Protein AF-A0AAJ0M964-F1 (afdb_monomer_lite)

InterPro domains:
  IPR017853 Glycoside hydrolase superfamily [SSF51445] (1-177)

Structure (mmCIF, N/CA/C/O backbone):
data_AF-A0AAJ0M964-F1
#
_entry.id   AF-A0AAJ0M964-F1
#
loop_
_atom_site.group_PDB
_atom_site.id
_atom_site.type_symbol
_atom_site.label_atom_id
_atom_site.label_alt_id
_atom_site.label_comp_id
_atom_site.label_asym_id
_atom_site.label_entity_id
_atom_site.label_seq_id
_atom_site.pdbx_PDB_ins_code
_atom_site.Cartn_x
_atom_site.Cartn_y
_atom_site.Cartn_z
_atom_site.occupancy
_atom_site.B_iso_or_equiv
_atom_site.auth_seq_id
_atom_site.auth_comp_id
_atom_site.auth_asym_id
_atom_site.auth_atom_id
_atom_site.pdbx_PDB_model_num
ATOM 1 N N . MET A 1 1 ? -20.344 7.917 1.321 1.00 93.12 1 MET A N 1
ATOM 2 C CA . MET A 1 1 ? -20.017 6.793 0.416 1.00 93.12 1 MET A CA 1
ATOM 3 C C . MET A 1 1 ? -20.276 5.443 1.066 1.00 93.12 1 MET A C 1
ATOM 5 O O . MET A 1 1 ? -21.150 4.751 0.569 1.00 93.12 1 MET A O 1
ATOM 9 N N . ALA A 1 2 ? -19.602 5.090 2.170 1.00 97.00 2 ALA A N 1
ATOM 10 C CA . ALA A 1 2 ? -19.770 3.787 2.838 1.00 97.00 2 ALA A CA 1
ATOM 11 C C . ALA A 1 2 ? -21.233 3.432 3.163 1.00 97.00 2 ALA A C 1
ATOM 13 O O . ALA A 1 2 ? -21.681 2.342 2.821 1.00 97.00 2 ALA A O 1
ATOM 14 N N . GLU A 1 3 ? -21.992 4.380 3.725 1.00 97.56 3 GLU A N 1
ATOM 15 C CA . GLU A 1 3 ? -23.422 4.191 4.015 1.00 97.56 3 GLU A CA 1
ATOM 16 C C . GLU A 1 3 ? -24.253 3.969 2.744 1.00 97.56 3 GLU A C 1
ATOM 18 O O . GLU A 1 3 ? -24.969 2.982 2.615 1.00 97.56 3 GLU A O 1
ATOM 23 N N . HIS A 1 4 ? -24.113 4.871 1.770 1.00 96.69 4 HIS A N 1
ATOM 24 C CA . HIS A 1 4 ? -24.861 4.817 0.512 1.00 96.69 4 HIS A CA 1
ATOM 25 C C . HIS A 1 4 ? -24.605 3.512 -0.265 1.00 96.69 4 HIS A C 1
ATOM 27 O O . HIS A 1 4 ? -25.519 2.927 -0.849 1.00 96.69 4 HIS A O 1
ATOM 33 N N . GLY A 1 5 ? -23.364 3.029 -0.212 1.00 96.81 5 GLY A N 1
ATOM 34 C CA . GLY A 1 5 ? -22.913 1.824 -0.889 1.00 96.81 5 GLY A CA 1
ATOM 35 C C . GLY A 1 5 ? -23.426 0.508 -0.302 1.00 96.81 5 GLY A C 1
ATOM 36 O O . GLY A 1 5 ? -23.250 -0.523 -0.938 1.00 96.81 5 GLY A O 1
ATOM 37 N N . LYS A 1 6 ? -24.099 0.502 0.860 1.00 96.44 6 LYS A N 1
ATOM 38 C CA . LYS A 1 6 ? -24.692 -0.724 1.439 1.00 96.44 6 LYS A CA 1
ATOM 39 C C . LYS A 1 6 ? -25.675 -1.428 0.506 1.00 96.44 6 LYS A C 1
ATOM 41 O O . LYS A 1 6 ? -25.856 -2.635 0.596 1.00 96.44 6 LYS A O 1
ATOM 46 N N . SER A 1 7 ? -26.321 -0.664 -0.371 1.00 96.38 7 SER A N 1
ATOM 47 C CA . SER A 1 7 ? -27.265 -1.189 -1.360 1.00 96.38 7 SER A CA 1
ATOM 48 C C . SER A 1 7 ? -26.586 -1.838 -2.573 1.00 96.38 7 SER A C 1
ATOM 50 O O . SER A 1 7 ? -27.268 -2.433 -3.404 1.00 96.38 7 SER A O 1
ATOM 52 N N . TRP A 1 8 ? -25.261 -1.722 -2.707 1.00 97.38 8 TRP A N 1
ATOM 53 C CA . TRP A 1 8 ? -24.517 -2.220 -3.859 1.00 97.38 8 TRP A CA 1
ATOM 54 C C . TRP A 1 8 ? -23.982 -3.625 -3.564 1.00 97.38 8 TRP A C 1
ATOM 56 O O . TRP A 1 8 ? -23.032 -3.760 -2.793 1.00 97.38 8 TRP A O 1
ATOM 66 N N . PRO A 1 9 ? -24.523 -4.680 -4.199 1.00 95.12 9 PRO A N 1
ATOM 67 C CA . PRO A 1 9 ? -24.166 -6.060 -3.860 1.00 95.12 9 PRO A CA 1
ATOM 68 C C . PRO A 1 9 ? -22.700 -6.410 -4.153 1.00 95.12 9 PRO A C 1
ATOM 70 O O . PRO A 1 9 ? -22.189 -7.379 -3.608 1.00 95.12 9 PRO A O 1
ATOM 73 N N . ASN A 1 10 ? -22.025 -5.617 -4.992 1.00 96.06 10 ASN A N 1
ATOM 74 C CA . ASN A 1 10 ? -20.641 -5.841 -5.414 1.00 96.06 10 ASN A CA 1
ATOM 75 C C . ASN A 1 10 ? -19.658 -4.808 -4.835 1.00 96.06 10 ASN A C 1
ATOM 77 O O . ASN A 1 10 ? -18.533 -4.692 -5.320 1.00 96.06 10 ASN A O 1
ATOM 81 N N . LEU A 1 11 ? -20.069 -4.015 -3.839 1.00 97.25 11 LEU A N 1
ATOM 82 C CA . LEU A 1 11 ? -19.147 -3.120 -3.148 1.00 97.25 11 LEU A CA 1
ATOM 83 C C . LEU A 1 11 ? -18.362 -3.909 -2.097 1.00 97.25 11 LEU A C 1
ATOM 85 O O . LEU A 1 11 ? -18.885 -4.233 -1.035 1.00 97.25 11 LEU A O 1
ATOM 89 N N . MET A 1 12 ? -17.099 -4.191 -2.407 1.00 96.00 12 MET A N 1
ATOM 90 C CA . MET A 1 12 ? -16.246 -5.046 -1.575 1.00 96.00 12 MET A CA 1
ATOM 91 C C . MET A 1 12 ? -15.290 -4.258 -0.681 1.00 96.00 12 MET A C 1
ATOM 93 O O . MET A 1 12 ? -14.903 -4.735 0.385 1.00 96.00 12 MET A O 1
ATOM 97 N N . SER A 1 13 ? -14.871 -3.070 -1.117 1.00 97.06 13 SER A N 1
ATOM 98 C CA . SER A 1 13 ? -13.803 -2.328 -0.458 1.00 97.06 13 SER A CA 1
ATOM 99 C C . SER A 1 13 ? -13.898 -0.819 -0.658 1.00 97.06 13 SER A C 1
ATOM 101 O O . SER A 1 13 ? -14.626 -0.327 -1.524 1.00 97.06 13 SER A O 1
ATOM 103 N N . MET A 1 14 ? -13.141 -0.079 0.152 1.00 97.38 14 MET A N 1
ATOM 104 C CA . MET A 1 14 ? -12.844 1.338 -0.054 1.00 97.38 14 MET A CA 1
ATOM 105 C C . MET A 1 14 ? -11.360 1.610 0.184 1.00 97.38 14 MET A C 1
ATOM 107 O O . MET A 1 14 ? -10.822 1.212 1.216 1.00 97.38 14 MET A O 1
ATOM 111 N N . SER A 1 15 ? -10.729 2.333 -0.743 1.00 96.44 15 SER A N 1
ATOM 112 C CA . SER A 1 15 ? -9.451 3.012 -0.498 1.00 96.44 15 SER A CA 1
ATOM 113 C C . SER A 1 15 ? -9.717 4.409 0.053 1.00 96.44 15 SER A C 1
ATOM 115 O O . SER A 1 15 ? -10.658 5.092 -0.362 1.00 96.44 15 SER A O 1
ATOM 117 N N . LEU A 1 16 ? -8.917 4.809 1.041 1.00 93.81 16 LEU A N 1
ATOM 118 C CA . LEU A 1 16 ? -9.102 6.067 1.763 1.00 93.81 16 LEU A CA 1
ATOM 119 C C . LEU A 1 16 ? -8.480 7.261 1.034 1.00 93.81 16 LEU A C 1
ATOM 121 O O . LEU A 1 16 ? -9.002 8.370 1.125 1.00 93.81 16 LEU A O 1
ATOM 125 N N . GLN A 1 17 ? -7.352 7.054 0.356 1.00 94.19 17 GLN A N 1
ATOM 126 C CA . GLN A 1 17 ? -6.592 8.115 -0.294 1.00 94.19 17 GLN A CA 1
ATOM 127 C C . GLN A 1 17 ? -5.711 7.513 -1.383 1.00 94.19 17 GLN A C 1
ATOM 129 O O . GLN A 1 17 ? -4.783 6.774 -1.073 1.00 94.19 17 GLN A O 1
ATOM 134 N N . ASN A 1 18 ? -5.945 7.920 -2.630 1.00 95.81 18 ASN A N 1
ATOM 135 C CA . ASN A 1 18 ? -5.025 7.619 -3.718 1.00 95.81 18 ASN A CA 1
ATOM 136 C C . ASN A 1 18 ? -3.710 8.385 -3.525 1.00 95.81 18 ASN A C 1
ATOM 138 O O . ASN A 1 18 ? -3.750 9.604 -3.323 1.00 95.81 18 ASN A O 1
ATOM 142 N N . GLU A 1 19 ? -2.585 7.676 -3.627 1.00 95.25 19 GLU A N 1
ATOM 143 C CA . GLU A 1 19 ? -1.224 8.209 -3.741 1.00 95.25 19 GLU A CA 1
ATOM 144 C C . GLU A 1 19 ? -0.952 9.449 -2.883 1.00 95.25 19 GLU A C 1
ATOM 146 O O . GLU A 1 19 ? -0.933 10.576 -3.385 1.00 95.25 19 GLU A O 1
ATOM 151 N N . LEU A 1 20 ? -0.699 9.283 -1.582 1.00 95.00 20 LEU A N 1
ATOM 152 C CA . LEU A 1 20 ? -0.224 10.421 -0.796 1.00 95.00 20 LEU A CA 1
ATOM 153 C C . LEU A 1 20 ? 1.128 10.895 -1.363 1.00 95.00 20 LEU A C 1
ATOM 155 O O . LEU A 1 20 ? 2.151 10.216 -1.227 1.00 95.00 20 LEU A O 1
ATOM 159 N N . ARG A 1 21 ? 1.118 12.059 -2.024 1.00 93.56 21 ARG A N 1
ATOM 160 C CA . ARG A 1 21 ? 2.285 12.626 -2.710 1.00 93.56 21 ARG A CA 1
ATOM 161 C C . ARG A 1 21 ? 2.983 13.672 -1.859 1.00 93.56 21 ARG A C 1
ATOM 163 O O . ARG A 1 21 ? 2.364 14.380 -1.063 1.00 93.56 21 ARG A O 1
ATOM 170 N N . GLN A 1 22 ? 4.284 13.789 -2.086 1.00 94.19 22 GLN A N 1
ATOM 171 C CA . GLN A 1 22 ? 5.102 14.815 -1.464 1.00 94.19 22 GLN A CA 1
ATOM 172 C C . GLN A 1 22 ? 4.608 16.212 -1.884 1.00 94.19 22 GLN A C 1
ATOM 174 O O . GLN A 1 22 ? 4.417 16.463 -3.077 1.00 94.19 22 GLN A O 1
ATOM 179 N N . PRO A 1 23 ? 4.425 17.152 -0.945 1.00 93.50 23 PRO A N 1
ATOM 180 C CA . PRO A 1 23 ? 4.092 18.541 -1.255 1.00 93.50 23 PRO A CA 1
ATOM 181 C C . PRO A 1 23 ? 5.322 19.304 -1.783 1.00 93.50 23 PRO A C 1
ATOM 183 O O . PRO A 1 23 ? 5.887 20.150 -1.095 1.00 93.50 23 PRO A O 1
ATOM 186 N N . LEU A 1 24 ? 5.728 19.026 -3.027 1.00 91.50 24 LEU A N 1
ATOM 187 C CA . LEU A 1 24 ? 6.986 19.503 -3.633 1.00 91.50 24 LEU A CA 1
ATOM 188 C C . LEU A 1 24 ? 7.168 21.033 -3.653 1.00 91.50 24 LEU A C 1
ATOM 190 O O . LEU A 1 24 ? 8.286 21.516 -3.794 1.00 91.50 24 LEU A O 1
ATOM 194 N N . LEU A 1 25 ? 6.081 21.799 -3.523 1.00 95.00 25 LEU A N 1
ATOM 195 C CA . LEU A 1 25 ? 6.096 23.268 -3.539 1.00 95.00 25 LEU A CA 1
ATOM 196 C C . LEU A 1 25 ? 5.956 23.902 -2.145 1.00 95.00 25 LEU A C 1
ATOM 198 O O . LEU A 1 25 ? 5.953 25.124 -2.027 1.00 95.00 25 LEU A O 1
ATOM 202 N N . ASN A 1 26 ? 5.818 23.099 -1.087 1.00 95.38 26 ASN A N 1
ATOM 203 C CA . ASN A 1 26 ? 5.677 23.580 0.284 1.00 95.38 26 ASN A CA 1
ATOM 204 C C . ASN A 1 26 ? 6.562 22.753 1.221 1.00 95.38 26 ASN A C 1
ATOM 206 O O . ASN A 1 26 ? 6.108 21.795 1.847 1.00 95.38 26 ASN A O 1
ATOM 210 N N . LEU A 1 27 ? 7.833 23.152 1.314 1.00 93.50 27 LEU A N 1
ATOM 211 C CA . LEU A 1 27 ? 8.848 22.455 2.108 1.00 93.50 27 LEU A CA 1
ATOM 212 C C . LEU A 1 27 ? 8.509 22.436 3.603 1.00 93.50 27 LEU A C 1
ATOM 214 O O . LEU A 1 27 ? 8.665 21.413 4.254 1.00 93.50 27 LEU A O 1
ATOM 218 N N . THR A 1 28 ? 7.938 23.517 4.141 1.00 94.56 28 THR A N 1
ATOM 219 C CA . THR A 1 28 ? 7.484 23.532 5.538 1.00 94.56 28 THR A CA 1
ATOM 220 C C . THR A 1 28 ? 6.413 22.471 5.788 1.00 94.56 28 THR A C 1
ATOM 222 O O . THR A 1 28 ? 6.446 21.778 6.804 1.00 94.56 28 THR A O 1
ATOM 225 N N . PHE A 1 29 ? 5.459 22.311 4.869 1.00 92.50 29 PHE A N 1
ATOM 226 C CA . PHE A 1 29 ? 4.446 21.264 4.976 1.00 92.50 29 PHE A CA 1
ATOM 227 C C . PHE A 1 29 ? 5.042 19.867 4.751 1.00 92.50 29 PHE A C 1
ATOM 229 O O . PHE A 1 29 ? 4.662 18.940 5.465 1.00 92.50 29 PHE A O 1
ATOM 236 N N . PHE A 1 30 ? 6.003 19.718 3.833 1.00 93.75 30 PHE A N 1
ATOM 237 C CA . PHE A 1 30 ? 6.769 18.480 3.661 1.00 93.75 30 PHE A CA 1
ATOM 238 C C . PHE A 1 30 ? 7.394 18.040 4.994 1.00 93.75 30 PHE A C 1
ATOM 240 O O . PHE A 1 30 ? 7.053 16.975 5.503 1.00 93.75 30 PHE A O 1
ATOM 247 N N . ASP A 1 31 ? 8.194 18.905 5.617 1.00 90.56 31 ASP A N 1
ATOM 248 C CA . ASP A 1 31 ? 8.955 18.582 6.829 1.00 90.56 31 ASP A CA 1
ATOM 249 C C . ASP A 1 31 ? 8.061 18.316 8.050 1.00 90.56 31 ASP A C 1
ATOM 251 O O . ASP A 1 31 ? 8.365 17.474 8.893 1.00 90.56 31 ASP A O 1
ATOM 255 N N . THR A 1 32 ? 6.943 19.036 8.169 1.00 91.88 32 THR A N 1
ATOM 256 C CA . THR A 1 32 ? 6.108 18.997 9.385 1.00 91.88 32 THR A CA 1
ATOM 257 C C . THR A 1 32 ? 4.923 18.045 9.299 1.00 91.88 32 THR A C 1
ATOM 259 O O . THR A 1 32 ? 4.365 17.667 10.333 1.00 91.88 32 THR A O 1
ATOM 262 N N . SER A 1 33 ? 4.480 17.704 8.086 1.00 93.12 33 SER A N 1
ATOM 263 C CA . SER A 1 33 ? 3.160 17.103 7.873 1.00 93.12 33 SER A CA 1
ATOM 264 C C . SER A 1 33 ? 3.153 15.879 6.961 1.00 93.12 33 SER A C 1
ATOM 266 O O . SER A 1 33 ? 2.264 15.040 7.101 1.00 93.12 33 SER A O 1
ATOM 268 N N . TYR A 1 34 ? 4.118 15.752 6.050 1.00 96.44 34 TYR A N 1
ATOM 269 C CA . TYR A 1 34 ? 4.236 14.593 5.172 1.00 96.44 34 TYR A CA 1
ATOM 270 C C . TYR A 1 34 ? 5.110 13.525 5.839 1.00 96.44 34 TYR A C 1
ATOM 272 O O . TYR A 1 34 ? 6.322 13.468 5.653 1.00 96.44 34 TYR A O 1
ATOM 280 N N . ASN A 1 35 ? 4.500 12.699 6.685 1.00 96.00 35 ASN A N 1
ATOM 281 C CA . ASN A 1 35 ? 5.222 11.683 7.443 1.00 96.00 35 ASN A CA 1
ATOM 282 C C . ASN A 1 35 ? 4.332 10.483 7.796 1.00 96.00 35 ASN A C 1
ATOM 284 O O . ASN A 1 35 ? 3.107 10.526 7.642 1.00 96.00 35 ASN A O 1
ATOM 288 N N . TRP A 1 36 ? 4.964 9.397 8.243 1.00 97.31 36 TRP A N 1
ATOM 289 C CA . TRP A 1 36 ? 4.284 8.142 8.554 1.00 97.31 36 TRP A CA 1
ATOM 290 C C . TRP A 1 36 ? 3.351 8.259 9.756 1.00 97.31 36 TRP A C 1
ATOM 292 O O . TRP A 1 36 ? 2.257 7.700 9.711 1.00 97.31 36 TRP A O 1
ATOM 302 N N . GLU A 1 37 ? 3.744 9.005 10.792 1.00 96.69 37 GLU A N 1
ATOM 303 C CA . GLU A 1 37 ? 2.917 9.236 11.983 1.00 96.69 37 GLU A CA 1
ATOM 304 C C . GLU A 1 37 ? 1.545 9.803 11.602 1.00 96.69 37 GLU A C 1
ATOM 306 O O . GLU A 1 37 ? 0.505 9.216 11.909 1.00 96.69 37 GLU A O 1
ATOM 311 N N . ARG A 1 38 ? 1.532 10.906 10.846 1.00 96.31 38 ARG A N 1
ATOM 312 C CA . ARG A 1 38 ? 0.291 11.538 10.393 1.00 96.31 38 ARG A CA 1
ATOM 313 C C . ARG A 1 38 ? -0.444 10.695 9.369 1.00 96.31 38 ARG A C 1
ATOM 315 O O . ARG A 1 38 ? -1.668 10.594 9.457 1.00 96.31 38 ARG A O 1
ATOM 322 N N . ARG A 1 39 ? 0.266 10.077 8.413 1.00 95.94 39 ARG A N 1
ATOM 323 C CA . ARG A 1 39 ? -0.361 9.162 7.444 1.00 95.94 39 ARG A CA 1
ATOM 324 C C . ARG A 1 39 ? -1.161 8.106 8.191 1.00 95.94 39 ARG A C 1
ATOM 326 O O . ARG A 1 39 ? -2.330 7.907 7.873 1.00 95.94 39 ARG A O 1
ATOM 333 N N . TYR A 1 40 ? -0.562 7.481 9.196 1.00 95.75 40 TYR A N 1
ATOM 334 C CA . TYR A 1 40 ? -1.200 6.424 9.956 1.00 95.75 40 TYR A CA 1
ATOM 335 C C . TYR A 1 40 ? -2.369 6.926 10.803 1.00 95.75 40 TYR A C 1
ATOM 337 O O . TYR A 1 40 ? -3.465 6.379 10.701 1.00 95.75 40 TYR A O 1
ATOM 345 N N . GLN A 1 41 ? -2.182 8.032 11.528 1.00 95.62 41 GLN A N 1
ATOM 346 C CA . GLN A 1 41 ? -3.235 8.660 12.326 1.00 95.62 41 GLN A CA 1
ATOM 347 C C . GLN A 1 41 ? -4.501 8.936 11.498 1.00 95.62 41 GLN A C 1
ATOM 349 O O . GLN A 1 41 ? -5.602 8.542 11.882 1.00 95.62 41 GLN A O 1
ATOM 354 N N . PHE A 1 42 ? -4.370 9.589 10.339 1.00 96.06 42 PHE A N 1
ATOM 355 C CA . PHE A 1 42 ? -5.529 9.908 9.497 1.00 96.06 42 PHE A CA 1
ATOM 356 C C . PHE A 1 42 ? -6.118 8.676 8.806 1.00 96.06 42 PHE A C 1
ATOM 358 O O . PHE A 1 42 ? -7.330 8.610 8.597 1.00 96.06 42 PHE A O 1
ATOM 365 N N . THR A 1 43 ? -5.290 7.678 8.502 1.00 96.06 43 THR A N 1
ATOM 366 C CA . THR A 1 43 ? -5.748 6.396 7.955 1.00 96.06 43 THR A CA 1
ATOM 367 C C . THR A 1 43 ? -6.612 5.645 8.973 1.00 96.06 43 THR A C 1
ATOM 369 O O . THR A 1 43 ? -7.678 5.149 8.613 1.00 96.06 43 THR A O 1
ATOM 372 N N . GLN A 1 44 ? -6.231 5.632 10.255 1.00 96.38 44 GLN A N 1
ATOM 373 C CA . GLN A 1 44 ? -7.041 5.046 11.331 1.00 96.38 44 GLN A CA 1
ATOM 374 C C . GLN A 1 44 ? -8.400 5.742 11.470 1.00 96.38 44 GLN A C 1
ATOM 376 O O . GLN A 1 44 ? -9.426 5.070 11.571 1.00 96.38 44 GLN A O 1
ATOM 381 N N . LEU A 1 45 ? -8.432 7.078 11.406 1.00 96.31 45 LEU A N 1
ATOM 382 C CA . LEU A 1 45 ? -9.686 7.841 11.451 1.00 96.31 45 LEU A CA 1
ATOM 383 C C . LEU A 1 45 ? -10.604 7.519 10.261 1.00 96.31 45 LEU A C 1
ATOM 385 O O . LEU A 1 45 ? -11.803 7.307 10.445 1.00 96.31 45 LEU A O 1
ATOM 389 N N . GLY A 1 46 ? -10.048 7.446 9.047 1.00 96.50 46 GLY A N 1
ATOM 390 C CA . GLY A 1 46 ? -10.805 7.088 7.846 1.00 96.50 46 GLY A CA 1
ATOM 391 C C . GLY A 1 46 ? -11.361 5.665 7.909 1.00 96.50 46 GLY A C 1
ATOM 392 O O . GLY A 1 46 ? -12.542 5.449 7.640 1.00 96.50 46 GLY A O 1
ATOM 393 N N . ALA A 1 47 ? -10.541 4.706 8.337 1.00 97.25 47 ALA A N 1
ATOM 394 C CA . ALA A 1 47 ? -10.950 3.318 8.511 1.00 97.25 47 ALA A CA 1
ATOM 395 C C . ALA A 1 47 ? -12.077 3.174 9.546 1.00 97.25 47 ALA A C 1
ATOM 397 O O . ALA A 1 47 ? -13.084 2.520 9.271 1.00 97.25 47 ALA A O 1
ATOM 398 N N . ALA A 1 48 ? -11.959 3.842 10.698 1.00 96.25 48 ALA A N 1
ATOM 399 C CA . ALA A 1 48 ? -12.998 3.844 11.725 1.00 96.25 48 ALA A CA 1
ATOM 400 C C . ALA A 1 48 ? -14.330 4.396 11.189 1.00 96.25 48 ALA A C 1
ATOM 402 O O . ALA A 1 48 ? -15.384 3.806 11.433 1.00 96.25 48 ALA A O 1
ATOM 403 N N . ALA A 1 49 ? -14.291 5.478 10.404 1.00 96.69 49 ALA A N 1
ATOM 404 C CA . ALA A 1 49 ? -15.484 6.045 9.779 1.00 96.69 49 ALA A CA 1
ATOM 405 C C . ALA A 1 49 ? -16.127 5.090 8.755 1.00 96.69 49 ALA A C 1
ATOM 407 O O . ALA A 1 49 ? -17.355 4.974 8.712 1.00 96.69 49 ALA A O 1
ATOM 408 N N . VAL A 1 50 ? -15.320 4.383 7.953 1.00 97.44 50 VAL A N 1
ATOM 409 C CA . VAL A 1 50 ? -15.817 3.382 6.994 1.00 97.44 50 VAL A CA 1
ATOM 410 C C . VAL A 1 50 ? -16.488 2.224 7.722 1.00 97.44 50 VAL A C 1
ATOM 412 O O . VAL A 1 50 ? -17.630 1.915 7.396 1.00 97.44 50 VAL A O 1
ATOM 415 N N . VAL A 1 51 ? -15.839 1.625 8.726 1.00 96.00 51 VAL A N 1
ATOM 416 C CA . VAL A 1 51 ? -16.405 0.486 9.470 1.00 96.00 51 VAL A CA 1
ATOM 417 C C . VAL A 1 51 ? -17.662 0.871 10.240 1.00 96.00 51 VAL A C 1
ATOM 419 O O . VAL A 1 51 ? -18.620 0.101 10.250 1.00 96.00 51 VAL A O 1
ATOM 422 N N . ALA A 1 52 ? -17.684 2.054 10.862 1.00 96.25 52 ALA A N 1
ATOM 423 C CA . ALA A 1 52 ? -18.857 2.539 11.586 1.00 96.25 52 ALA A CA 1
ATOM 424 C C . ALA A 1 52 ? -20.079 2.679 10.668 1.00 96.25 52 ALA A C 1
ATOM 426 O O . ALA A 1 52 ? -21.198 2.375 11.078 1.00 96.25 52 ALA A O 1
ATOM 427 N N . ALA A 1 53 ? -19.867 3.110 9.422 1.00 97.31 53 ALA A N 1
ATOM 428 C CA . ALA A 1 53 ? -20.928 3.196 8.430 1.00 97.31 53 ALA A CA 1
ATOM 429 C C . ALA A 1 53 ? -21.260 1.820 7.839 1.00 97.31 53 ALA A C 1
ATOM 431 O O . ALA A 1 53 ? -22.411 1.404 7.874 1.00 97.31 53 ALA A O 1
ATOM 432 N N . ASN A 1 54 ? -20.279 1.092 7.306 1.00 97.31 54 ASN A N 1
ATOM 433 C CA . ASN A 1 54 ? -20.465 -0.200 6.653 1.00 97.31 54 ASN A CA 1
ATOM 434 C C . ASN A 1 54 ? -19.367 -1.194 7.080 1.00 97.31 54 ASN A C 1
ATOM 436 O O . ASN A 1 54 ? -18.285 -1.216 6.486 1.00 97.31 54 ASN A O 1
ATOM 440 N N . PRO A 1 55 ? -19.647 -2.058 8.071 1.00 94.88 55 PRO A N 1
ATOM 441 C CA . PRO A 1 55 ? -18.653 -2.983 8.592 1.00 94.88 55 PRO A CA 1
ATOM 442 C C . PRO A 1 55 ? -18.341 -4.135 7.632 1.00 94.88 55 PRO A C 1
ATOM 444 O O . PRO A 1 55 ? -17.420 -4.880 7.914 1.00 94.88 55 PRO A O 1
ATOM 447 N N . ALA A 1 56 ? -19.055 -4.319 6.518 1.00 94.69 56 ALA A N 1
ATOM 448 C CA . ALA A 1 56 ? -18.781 -5.420 5.590 1.00 94.69 56 ALA A CA 1
ATOM 449 C C . ALA A 1 56 ? -17.587 -5.158 4.648 1.00 94.69 56 ALA A C 1
ATOM 451 O O . ALA A 1 56 ? -17.141 -6.076 3.967 1.00 94.69 56 ALA A O 1
ATOM 452 N N . LEU A 1 57 ? -17.085 -3.920 4.587 1.00 97.56 57 LEU A N 1
ATOM 453 C CA . LEU A 1 57 ? -16.090 -3.503 3.599 1.00 97.56 57 LEU A CA 1
ATOM 454 C C . LEU A 1 57 ? -14.658 -3.823 4.028 1.00 97.56 57 LEU A C 1
ATOM 456 O O . LEU A 1 57 ? -14.277 -3.591 5.176 1.00 97.56 57 LEU A O 1
ATOM 460 N N . LEU A 1 58 ? -13.849 -4.261 3.063 1.00 97.88 58 LEU A N 1
ATOM 461 C CA . LEU A 1 58 ? -12.392 -4.226 3.159 1.00 97.88 58 LEU A CA 1
ATOM 462 C C . LEU A 1 58 ? -11.892 -2.778 3.063 1.00 97.88 58 LEU A C 1
ATOM 464 O O . LEU A 1 58 ? -12.479 -1.945 2.365 1.00 97.88 58 LEU A O 1
ATOM 468 N N . ILE A 1 59 ? -10.787 -2.477 3.735 1.00 98.06 59 ILE A N 1
ATOM 469 C CA . ILE A 1 59 ? -10.229 -1.127 3.822 1.00 98.06 59 ILE A CA 1
ATOM 470 C C . ILE A 1 59 ? -8.814 -1.153 3.285 1.00 98.06 59 ILE A C 1
ATOM 472 O O . ILE A 1 59 ? -7.939 -1.813 3.843 1.00 98.06 59 ILE A O 1
ATOM 476 N N . PHE A 1 60 ? -8.613 -0.422 2.198 1.00 97.94 60 PHE A N 1
ATOM 477 C CA . PHE A 1 60 ? -7.335 -0.344 1.516 1.00 97.94 60 PHE A CA 1
ATOM 478 C C . PHE A 1 60 ? -6.477 0.751 2.156 1.00 97.94 60 PHE A C 1
ATOM 480 O O . PHE A 1 60 ? -6.930 1.884 2.367 1.00 97.94 60 PHE A O 1
ATOM 487 N N . LEU A 1 61 ? -5.257 0.368 2.532 1.00 97.00 61 LEU A N 1
ATOM 488 C CA . LEU A 1 61 ? -4.288 1.188 3.241 1.00 97.00 61 LEU A CA 1
ATOM 489 C C . LEU A 1 61 ? -3.110 1.510 2.325 1.00 97.00 61 LEU A C 1
ATOM 491 O O . LEU A 1 61 ? -2.172 0.719 2.219 1.00 97.00 61 LEU A O 1
ATOM 495 N N . SER A 1 62 ? -3.144 2.688 1.705 1.00 96.50 62 SER A N 1
ATOM 496 C CA . SER A 1 62 ? -1.991 3.181 0.953 1.00 96.50 62 SER A CA 1
ATOM 497 C C . SER A 1 62 ? -0.846 3.578 1.888 1.00 96.50 62 SER A C 1
ATOM 499 O O . SE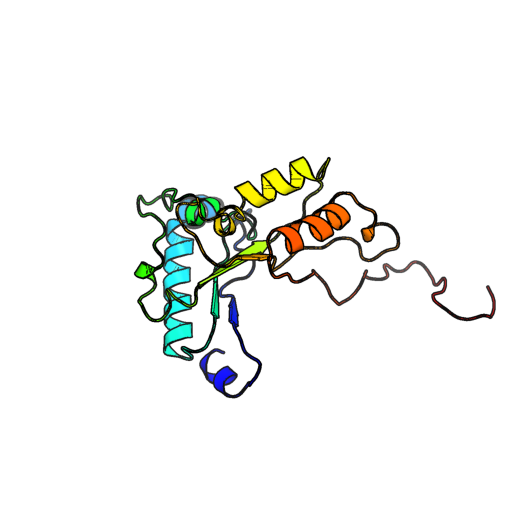R A 1 62 ? -1.057 4.110 2.990 1.00 96.50 62 SER A O 1
ATOM 501 N N . GLY A 1 63 ? 0.372 3.403 1.409 1.00 96.62 63 GLY A N 1
ATOM 502 C CA . GLY A 1 63 ? 1.589 3.955 1.964 1.00 96.62 63 GLY A CA 1
ATOM 503 C C . GLY A 1 63 ? 1.811 5.419 1.591 1.00 96.62 63 GLY A C 1
ATOM 504 O O . GLY A 1 63 ? 0.875 6.204 1.397 1.00 96.62 63 GLY A O 1
ATOM 505 N N . ILE A 1 64 ? 3.088 5.786 1.521 1.00 96.12 64 ILE A N 1
ATOM 506 C CA . ILE A 1 64 ? 3.551 7.121 1.132 1.00 96.12 64 ILE A CA 1
ATOM 507 C C . ILE A 1 64 ? 4.318 7.063 -0.193 1.00 96.12 64 ILE A C 1
ATOM 509 O O . ILE A 1 64 ? 4.569 5.997 -0.751 1.00 96.12 64 ILE A O 1
ATOM 513 N N . ASP A 1 65 ? 4.732 8.232 -0.667 1.00 95.50 65 ASP A N 1
ATOM 514 C CA . ASP A 1 65 ? 5.578 8.419 -1.846 1.00 95.50 65 ASP A CA 1
ATOM 515 C C . ASP A 1 65 ? 4.890 7.937 -3.117 1.00 95.50 65 ASP A C 1
ATOM 517 O O . ASP A 1 65 ? 5.431 7.151 -3.889 1.00 95.50 65 ASP A O 1
ATOM 521 N N . SER A 1 66 ? 3.655 8.412 -3.295 1.00 96.38 66 SER A N 1
ATOM 522 C CA . SER A 1 66 ? 2.746 7.946 -4.347 1.00 96.38 66 SER A CA 1
ATOM 523 C C . SER A 1 66 ? 2.477 6.442 -4.244 1.00 96.38 66 SER A C 1
ATOM 525 O O . SER A 1 66 ? 2.500 5.730 -5.236 1.00 96.38 66 SER A O 1
ATOM 527 N N . ASP A 1 67 ? 2.271 5.976 -3.010 1.00 97.31 67 ASP A N 1
ATOM 528 C CA . ASP A 1 67 ? 1.968 4.581 -2.682 1.00 97.31 67 ASP A CA 1
ATOM 529 C C . ASP A 1 67 ? 3.023 3.560 -3.150 1.00 97.31 67 ASP A C 1
ATOM 531 O O . ASP A 1 67 ? 2.732 2.415 -3.478 1.00 97.31 67 ASP A O 1
ATOM 535 N N . THR A 1 68 ? 4.292 3.971 -3.174 1.00 97.25 68 THR A N 1
ATOM 536 C CA . THR A 1 68 ? 5.416 3.097 -3.558 1.00 97.25 68 THR A CA 1
ATOM 537 C C . THR A 1 68 ? 6.179 2.539 -2.355 1.00 97.25 68 THR A C 1
ATOM 539 O O . THR A 1 68 ? 7.130 1.763 -2.517 1.00 97.25 68 THR A O 1
ATOM 542 N N . LYS A 1 69 ? 5.790 2.940 -1.136 1.00 96.75 69 LYS A N 1
ATOM 543 C CA . LYS A 1 69 ? 6.468 2.596 0.119 1.00 96.75 69 LYS A CA 1
ATOM 544 C C . LYS A 1 69 ? 5.473 2.234 1.215 1.00 96.75 69 LYS A C 1
ATOM 546 O O . LYS A 1 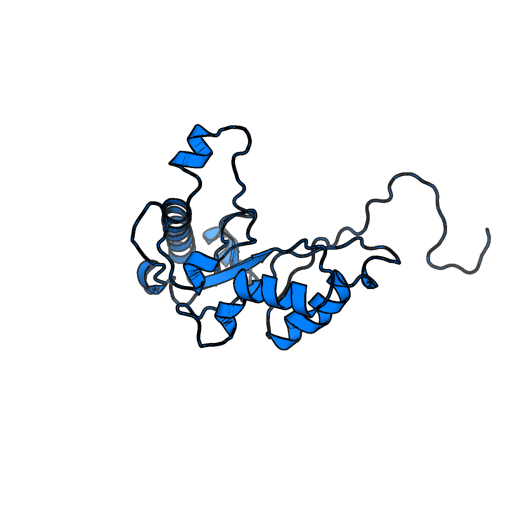69 ? 4.764 3.104 1.713 1.00 96.75 69 LYS A O 1
ATOM 551 N N . LEU A 1 70 ? 5.513 0.972 1.641 1.00 97.38 70 LEU A N 1
ATOM 552 C CA . LEU A 1 70 ? 4.836 0.405 2.815 1.00 97.38 70 LEU A CA 1
ATOM 553 C C . LEU A 1 70 ? 5.833 -0.090 3.878 1.00 97.38 70 LEU A C 1
ATOM 555 O O . LEU A 1 70 ? 5.462 -0.792 4.816 1.00 97.38 70 LEU A O 1
ATOM 559 N N . ASP A 1 71 ? 7.112 0.248 3.745 1.00 93.44 71 ASP A N 1
ATOM 560 C CA . ASP A 1 71 ? 8.204 -0.296 4.551 1.00 93.44 71 ASP A CA 1
ATOM 561 C C . ASP A 1 71 ? 8.008 -0.093 6.060 1.00 93.44 71 ASP A C 1
ATOM 563 O O . ASP A 1 71 ? 8.255 -1.019 6.831 1.00 93.44 71 ASP A O 1
ATOM 567 N N . ALA A 1 72 ? 7.511 1.069 6.499 1.00 96.31 72 ALA A N 1
ATOM 568 C CA . ALA A 1 72 ? 7.241 1.297 7.919 1.00 96.31 72 ALA A CA 1
ATOM 569 C C . ALA A 1 72 ? 6.161 0.356 8.471 1.00 96.31 72 ALA A C 1
ATOM 571 O O . ALA A 1 72 ? 6.316 -0.187 9.566 1.00 96.31 72 ALA A O 1
ATOM 572 N N . VAL A 1 73 ? 5.117 0.107 7.678 1.00 96.62 73 VAL A N 1
ATOM 573 C CA . VAL A 1 73 ? 4.009 -0.792 8.017 1.00 96.62 73 VAL A CA 1
ATOM 574 C C . VAL A 1 73 ? 4.482 -2.241 8.056 1.00 96.62 73 VAL A C 1
ATOM 576 O O . VAL A 1 73 ? 4.282 -2.940 9.047 1.00 96.62 73 VAL A O 1
ATOM 579 N N . VAL A 1 74 ? 5.142 -2.688 6.990 1.00 97.00 74 VAL A N 1
ATOM 580 C CA . VAL A 1 74 ? 5.456 -4.103 6.763 1.00 97.00 74 VAL A CA 1
ATOM 581 C C . VAL A 1 74 ? 6.654 -4.565 7.587 1.00 97.00 74 VAL A C 1
ATOM 583 O O . VAL A 1 74 ? 6.630 -5.638 8.191 1.00 97.00 74 VAL A O 1
ATOM 586 N N . GLN A 1 75 ? 7.699 -3.740 7.665 1.00 95.75 75 GLN A N 1
ATOM 587 C CA . GLN A 1 75 ? 8.940 -4.083 8.364 1.00 95.75 75 GLN A CA 1
ATOM 588 C C . GLN A 1 75 ? 8.914 -3.676 9.844 1.00 95.75 75 GLN A C 1
ATOM 590 O O . GLN A 1 75 ? 9.855 -3.978 10.574 1.00 95.75 75 GLN A O 1
ATOM 595 N N . GLY A 1 76 ? 7.854 -2.997 10.299 1.00 95.12 76 GLY A N 1
ATOM 596 C CA . GLY A 1 76 ? 7.726 -2.536 11.680 1.00 95.12 76 GLY A CA 1
ATOM 597 C C . GLY A 1 76 ? 8.751 -1.470 12.046 1.00 95.12 76 GLY A C 1
ATOM 598 O O . GLY A 1 76 ? 9.352 -1.531 13.119 1.00 95.12 76 GLY A O 1
ATOM 599 N N . ARG A 1 77 ? 8.984 -0.512 11.142 1.00 96.38 77 ARG A N 1
ATOM 600 C CA . ARG A 1 77 ? 9.819 0.659 11.439 1.00 96.38 77 ARG A CA 1
ATOM 601 C C . ARG A 1 77 ? 8.988 1.691 12.209 1.00 96.38 77 ARG A C 1
ATOM 603 O O . ARG A 1 77 ? 7.763 1.697 12.076 1.00 96.38 77 ARG A O 1
ATOM 610 N N . PRO A 1 78 ? 9.630 2.582 12.983 1.00 97.88 78 PRO A N 1
ATOM 611 C CA . PRO A 1 78 ? 8.934 3.704 13.592 1.00 97.88 78 PRO A CA 1
ATOM 612 C C . PRO A 1 78 ? 8.151 4.510 12.557 1.00 97.88 78 PRO A C 1
ATOM 614 O O . PRO A 1 78 ? 8.663 4.832 11.481 1.00 97.88 78 PRO A O 1
ATOM 617 N N . LEU A 1 79 ? 6.918 4.856 12.908 1.00 97.62 79 LEU A N 1
ATOM 618 C CA . LEU A 1 79 ? 6.095 5.814 12.193 1.00 97.62 79 LEU A CA 1
ATOM 619 C C . LEU A 1 79 ? 6.666 7.205 12.464 1.00 97.62 79 LEU A C 1
ATOM 621 O O . LEU A 1 79 ? 6.201 7.927 13.342 1.00 97.62 79 LEU A O 1
ATOM 625 N N . THR A 1 80 ? 7.734 7.548 11.748 1.00 96.38 80 THR A N 1
ATOM 626 C CA . THR A 1 80 ? 8.449 8.809 11.947 1.00 96.38 80 THR A CA 1
ATOM 627 C C . THR A 1 80 ? 7.539 10.009 11.657 1.00 96.38 80 THR A C 1
ATOM 629 O O . THR A 1 80 ? 6.659 9.911 10.792 1.00 96.38 80 THR A O 1
ATOM 632 N N . PRO A 1 81 ? 7.726 11.143 12.364 1.00 96.56 81 PRO A N 1
ATOM 633 C CA . PRO A 1 81 ? 8.764 11.427 13.370 1.00 96.56 81 PRO A CA 1
ATOM 634 C C . PRO A 1 81 ? 8.524 10.795 14.754 1.00 96.56 81 PRO A C 1
ATOM 636 O O . PRO A 1 81 ? 9.400 10.881 15.613 1.00 96.56 81 PRO A O 1
ATOM 639 N N . GLY A 1 82 ? 7.374 10.159 14.970 1.00 96.38 82 GLY A N 1
ATOM 640 C CA . GLY A 1 82 ? 7.067 9.429 16.193 1.00 96.38 82 GLY A CA 1
ATOM 641 C C . GLY A 1 82 ? 7.874 8.137 16.364 1.00 96.38 82 GLY A C 1
ATOM 642 O O . GLY A 1 82 ? 8.672 7.725 15.518 1.00 96.38 82 GLY A O 1
ATOM 643 N N . THR A 1 83 ? 7.645 7.475 17.497 1.00 97.56 83 THR A N 1
ATOM 644 C CA . THR A 1 83 ? 8.277 6.195 17.867 1.00 97.56 83 THR A CA 1
ATOM 645 C C . THR A 1 83 ? 7.319 5.008 17.800 1.00 97.56 83 THR A C 1
ATOM 647 O O . THR A 1 83 ? 7.754 3.865 17.944 1.00 97.56 83 THR A O 1
ATOM 650 N N . ALA A 1 84 ? 6.024 5.265 17.591 1.00 97.50 84 ALA A N 1
ATOM 651 C CA . ALA A 1 84 ? 5.015 4.223 17.457 1.00 97.50 84 ALA A CA 1
ATOM 652 C C . ALA A 1 84 ? 5.327 3.322 16.257 1.00 97.50 84 ALA A C 1
ATOM 654 O O . ALA A 1 84 ? 5.850 3.781 15.245 1.00 97.50 84 ALA A O 1
ATOM 655 N N . LEU A 1 85 ? 4.989 2.041 16.369 1.00 97.75 85 LEU A N 1
ATOM 656 C CA . LEU A 1 85 ? 5.028 1.105 15.249 1.00 97.75 85 LEU A CA 1
ATOM 657 C C . LEU A 1 85 ? 3.615 0.944 14.689 1.00 97.75 85 LEU A C 1
ATOM 659 O O . LEU A 1 85 ? 2.634 1.197 15.391 1.00 97.75 85 LEU A O 1
ATOM 663 N N . PHE A 1 86 ? 3.514 0.488 13.443 1.00 97.50 86 PHE A N 1
ATOM 664 C CA . PHE A 1 86 ? 2.234 0.036 12.913 1.00 97.50 86 PHE A CA 1
ATOM 665 C C . PHE A 1 86 ? 1.666 -1.096 13.781 1.00 97.50 86 PHE A C 1
ATOM 667 O O . PHE A 1 86 ? 2.380 -2.032 14.146 1.00 97.50 86 PHE A O 1
ATOM 674 N N . ASP A 1 87 ? 0.371 -1.010 14.071 1.00 95.62 87 ASP A N 1
ATOM 675 C CA . ASP A 1 87 ? -0.378 -2.023 14.806 1.00 95.62 87 ASP A CA 1
ATOM 676 C C . ASP A 1 87 ? -1.801 -2.117 14.252 1.00 95.62 87 ASP A C 1
ATOM 678 O O . ASP A 1 87 ? -2.621 -1.220 14.470 1.00 95.62 87 ASP A O 1
ATOM 682 N N . ALA A 1 88 ? -2.099 -3.221 13.562 1.00 95.38 88 ALA A N 1
ATOM 683 C CA . ALA A 1 88 ? -3.420 -3.483 13.001 1.00 95.38 88 ALA A CA 1
ATOM 684 C C . ALA A 1 88 ? -4.523 -3.446 14.074 1.00 95.38 88 ALA A C 1
ATOM 686 O O . ALA A 1 88 ? -5.613 -2.938 13.811 1.00 95.38 88 ALA A O 1
ATOM 687 N N . ALA A 1 89 ? -4.238 -3.901 15.302 1.00 94.31 89 ALA A N 1
ATOM 688 C CA . ALA A 1 89 ? -5.202 -3.857 16.401 1.00 94.31 89 ALA A CA 1
ATOM 689 C C . ALA A 1 89 ? -5.549 -2.414 16.810 1.00 94.31 89 ALA A C 1
ATOM 691 O O . ALA A 1 89 ? -6.671 -2.145 17.246 1.00 94.31 89 ALA A O 1
ATOM 692 N N . GLY A 1 90 ? -4.637 -1.466 16.578 1.00 93.31 90 GLY A N 1
ATOM 693 C CA . GLY A 1 90 ? -4.844 -0.034 16.775 1.00 93.31 90 GLY A CA 1
ATOM 694 C C . GLY A 1 90 ? -5.919 0.584 15.872 1.00 93.31 90 GLY A C 1
ATOM 695 O O . GLY A 1 90 ? -6.350 1.704 16.132 1.00 93.31 90 GLY A O 1
ATOM 696 N N . PHE A 1 91 ? -6.395 -0.111 14.833 1.00 94.81 91 PHE A N 1
ATOM 697 C CA . PHE A 1 91 ? -7.578 0.306 14.065 1.00 94.81 91 PHE A CA 1
ATOM 698 C C . PHE A 1 91 ? -8.907 -0.054 14.754 1.00 94.81 91 PHE A C 1
ATOM 700 O O . PHE A 1 91 ? -9.975 0.357 14.299 1.00 94.81 91 PHE A O 1
ATOM 707 N N . GLY A 1 92 ? -8.854 -0.805 15.856 1.00 92.81 92 GLY A N 1
ATOM 708 C CA . GLY A 1 92 ? -10.012 -1.378 16.530 1.00 92.81 92 GLY A CA 1
ATOM 709 C C . GLY A 1 92 ? -10.421 -2.720 15.921 1.00 92.81 92 GLY A C 1
ATOM 710 O O . GLY A 1 92 ? -10.283 -2.944 14.719 1.00 92.81 92 GLY A O 1
ATOM 711 N N . ALA A 1 93 ? -10.966 -3.610 16.757 1.00 88.50 93 ALA A N 1
ATOM 712 C CA . ALA A 1 93 ? -11.255 -5.002 16.391 1.00 88.50 93 ALA A CA 1
ATOM 713 C C . ALA A 1 93 ? -12.092 -5.142 15.109 1.00 88.50 93 ALA A C 1
ATOM 715 O O . ALA A 1 93 ? -11.849 -6.023 14.295 1.00 88.50 93 ALA A O 1
ATOM 716 N N . ALA A 1 94 ? -13.051 -4.239 14.891 1.00 88.06 94 ALA A N 1
ATOM 717 C CA . ALA A 1 94 ? -13.886 -4.291 13.701 1.00 88.06 94 ALA A CA 1
ATOM 718 C C . ALA A 1 94 ? -13.114 -3.941 12.413 1.00 88.06 94 ALA A C 1
ATOM 720 O O . ALA A 1 94 ? -13.428 -4.490 11.363 1.00 88.06 94 ALA A O 1
ATOM 721 N N . ALA A 1 95 ? -12.122 -3.054 12.451 1.00 91.69 95 ALA A N 1
ATOM 722 C CA . ALA A 1 95 ? -11.346 -2.697 11.264 1.00 91.69 95 ALA A CA 1
ATOM 723 C C . ALA A 1 95 ? -10.131 -3.607 11.051 1.00 91.69 95 ALA A C 1
ATOM 725 O O . ALA A 1 95 ? -9.796 -3.877 9.902 1.00 91.69 95 ALA A O 1
ATOM 726 N N . ALA A 1 96 ? -9.506 -4.097 12.127 1.00 92.38 96 ALA A N 1
ATOM 727 C CA . ALA A 1 96 ? -8.259 -4.863 12.078 1.00 92.38 96 ALA A CA 1
ATOM 728 C C . ALA A 1 96 ? -8.323 -6.078 11.131 1.00 92.38 96 ALA A C 1
ATOM 730 O O . ALA A 1 96 ? -7.415 -6.273 10.327 1.00 92.38 96 ALA A O 1
ATOM 731 N N . ASP A 1 97 ? -9.433 -6.823 11.139 1.00 91.38 97 ASP A N 1
ATOM 732 C CA . ASP A 1 97 ? -9.633 -8.011 10.290 1.00 91.38 97 ASP A CA 1
ATOM 733 C C . ASP A 1 97 ? -10.004 -7.686 8.829 1.00 91.38 97 ASP A C 1
ATOM 735 O O . ASP A 1 97 ? -10.317 -8.579 8.040 1.00 91.38 97 ASP A O 1
ATOM 739 N N . ARG A 1 98 ? -10.034 -6.402 8.454 1.00 95.31 98 ARG A N 1
ATOM 740 C CA . ARG A 1 98 ? -10.503 -5.927 7.138 1.00 95.31 98 ARG A CA 1
ATOM 741 C C . ARG A 1 98 ? -9.465 -5.113 6.381 1.00 95.31 98 ARG A C 1
ATOM 743 O O . ARG A 1 98 ? -9.766 -4.598 5.306 1.00 95.31 98 ARG A O 1
ATOM 750 N N . LEU A 1 99 ? -8.268 -4.977 6.939 1.00 97.44 99 LEU A N 1
ATOM 751 C CA . LEU A 1 99 ? -7.198 -4.182 6.356 1.00 97.44 99 LEU A CA 1
ATOM 752 C C . LEU A 1 99 ? -6.558 -4.926 5.180 1.00 97.44 99 LEU A C 1
ATOM 754 O O . LEU A 1 99 ? -6.201 -6.098 5.286 1.00 97.44 99 LEU A O 1
ATOM 758 N N . VAL A 1 100 ? -6.385 -4.216 4.072 1.00 97.88 100 VAL A N 1
ATOM 759 C CA . VAL A 1 100 ? -5.658 -4.665 2.883 1.00 97.88 100 VAL A CA 1
ATOM 760 C C . VAL A 1 100 ? -4.637 -3.589 2.545 1.00 97.88 100 VAL A C 1
ATOM 762 O O . VAL A 1 100 ? -4.969 -2.408 2.518 1.00 97.88 100 VAL A O 1
ATOM 765 N N . LEU A 1 101 ? -3.390 -3.969 2.309 1.00 97.94 101 LEU A N 1
ATOM 766 C CA . LEU A 1 101 ? -2.365 -3.051 1.831 1.00 97.94 101 LEU A CA 1
ATOM 767 C C . LEU A 1 101 ? -2.537 -2.833 0.328 1.00 97.94 101 LEU A C 1
ATOM 769 O O . LEU A 1 101 ? -2.769 -3.784 -0.420 1.00 97.94 101 LEU A O 1
ATOM 773 N N . GLU A 1 102 ? -2.391 -1.593 -0.110 1.00 98.06 102 GLU A N 1
ATOM 774 C CA . GLU A 1 102 ? -2.315 -1.244 -1.527 1.00 98.06 102 GLU A CA 1
ATOM 775 C C . GLU A 1 102 ? -0.921 -0.727 -1.867 1.00 98.06 102 GLU A C 1
ATOM 777 O O . GLU A 1 102 ? -0.240 -0.172 -1.005 1.00 98.06 102 GLU A O 1
ATOM 782 N N . LEU A 1 103 ? -0.457 -1.039 -3.077 1.00 97.88 103 LEU A N 1
ATOM 783 C CA . LEU A 1 103 ? 0.850 -0.625 -3.569 1.00 97.88 103 LEU A CA 1
ATOM 784 C C . LEU A 1 103 ? 0.758 -0.287 -5.053 1.00 97.88 103 LEU A C 1
ATOM 786 O O . LEU A 1 103 ? 0.093 -0.986 -5.825 1.00 97.88 103 LEU A O 1
ATOM 790 N N . HIS A 1 104 ? 1.477 0.759 -5.443 1.00 98.25 104 HIS A N 1
ATOM 791 C CA . HIS A 1 104 ? 1.600 1.234 -6.810 1.00 98.25 104 HIS A CA 1
ATOM 792 C C . HIS A 1 104 ? 3.020 0.993 -7.343 1.00 98.25 104 HIS A C 1
ATOM 794 O O . HIS A 1 104 ? 4.011 1.009 -6.602 1.00 98.25 104 HIS A O 1
ATOM 800 N N . THR A 1 105 ? 3.166 0.805 -8.657 1.00 97.25 105 THR A N 1
ATOM 801 C CA . THR A 1 105 ? 4.485 0.811 -9.302 1.00 97.25 105 THR A CA 1
ATOM 802 C C . THR A 1 105 ? 4.450 1.380 -10.718 1.00 97.25 105 THR A C 1
ATOM 804 O O . THR A 1 105 ? 3.565 1.063 -11.499 1.00 97.25 105 THR A O 1
ATOM 807 N N . TYR A 1 106 ? 5.471 2.167 -11.064 1.00 94.62 106 TYR A N 1
ATOM 808 C CA . TYR A 1 106 ? 5.815 2.595 -12.426 1.00 94.62 106 TYR A CA 1
ATOM 809 C C . TYR A 1 106 ? 7.339 2.635 -12.543 1.00 94.62 106 TYR A C 1
ATOM 811 O O . TYR A 1 106 ? 7.969 3.689 -12.471 1.00 94.62 106 TYR A O 1
ATOM 819 N N . ASP A 1 107 ? 7.951 1.458 -12.613 1.00 87.12 107 ASP A N 1
ATOM 820 C CA . ASP A 1 107 ? 9.404 1.302 -12.584 1.00 87.12 107 ASP A CA 1
ATOM 821 C C . ASP A 1 107 ? 9.969 1.048 -13.990 1.00 87.12 107 ASP A C 1
ATOM 823 O O . ASP A 1 107 ? 9.276 0.577 -14.888 1.00 87.12 107 ASP A O 1
ATOM 827 N N . ALA A 1 108 ? 11.264 1.306 -14.164 1.00 90.94 108 ALA A N 1
ATOM 828 C CA . ALA A 1 108 ? 12.032 0.970 -15.360 1.00 90.94 108 ALA A CA 1
ATOM 829 C C . ALA A 1 108 ? 13.159 -0.018 -14.990 1.00 90.94 108 ALA A C 1
ATOM 831 O O . ALA A 1 108 ? 14.333 0.358 -14.913 1.00 90.94 108 ALA A O 1
ATOM 832 N N . PRO A 1 109 ? 12.828 -1.280 -14.659 1.00 94.62 109 PRO A N 1
ATOM 833 C CA . PRO A 1 109 ? 13.802 -2.253 -14.201 1.00 94.62 109 PRO A CA 1
ATOM 834 C C . PRO A 1 109 ? 14.713 -2.766 -15.312 1.00 94.62 109 PRO A C 1
ATOM 836 O O . PRO A 1 109 ? 14.265 -3.143 -16.390 1.00 94.62 109 PRO A O 1
ATOM 839 N N . ALA A 1 110 ? 16.002 -2.893 -14.987 1.00 95.12 110 ALA A N 1
ATOM 840 C CA . ALA A 1 110 ? 16.981 -3.546 -15.857 1.00 95.12 110 ALA A CA 1
ATOM 841 C C . ALA A 1 110 ? 16.747 -5.067 -15.982 1.00 95.12 110 ALA A C 1
ATOM 843 O O . ALA A 1 110 ? 17.176 -5.686 -16.954 1.00 95.12 110 ALA A O 1
ATOM 844 N N . SER A 1 111 ? 16.086 -5.687 -14.998 1.00 97.62 111 SER A N 1
ATOM 845 C CA . SER A 1 111 ? 15.805 -7.126 -14.959 1.00 97.62 111 SER A CA 1
ATOM 846 C C . SER A 1 111 ? 14.599 -7.450 -14.068 1.00 97.62 111 SER A C 1
ATOM 848 O O . SER A 1 111 ? 14.222 -6.652 -13.207 1.00 97.62 111 SER A O 1
ATOM 850 N N . CYS A 1 112 ? 14.042 -8.662 -14.197 1.00 97.88 112 CYS A N 1
ATOM 851 C CA . CYS A 1 112 ? 13.002 -9.125 -13.270 1.00 97.88 112 CYS A CA 1
ATOM 852 C C . CYS A 1 112 ? 13.506 -9.175 -11.827 1.00 97.88 112 CYS A C 1
ATOM 854 O O . CYS A 1 112 ? 12.807 -8.716 -10.938 1.00 97.88 112 CYS A O 1
ATOM 856 N N . SER A 1 113 ? 14.736 -9.642 -11.585 1.00 98.19 113 SER A N 1
ATOM 857 C CA . SER A 1 113 ? 15.291 -9.692 -10.226 1.00 98.19 113 SER A CA 1
ATOM 858 C C . SER A 1 113 ? 15.368 -8.311 -9.569 1.00 98.19 113 SER A C 1
ATOM 860 O O . SER A 1 113 ? 15.034 -8.182 -8.395 1.00 98.19 113 SER A O 1
ATOM 862 N N . ALA A 1 114 ? 15.740 -7.270 -10.322 1.00 97.69 114 ALA A N 1
ATOM 863 C CA . ALA A 1 114 ? 15.783 -5.899 -9.817 1.00 97.69 114 ALA A CA 1
ATOM 864 C C . ALA A 1 114 ? 14.384 -5.353 -9.494 1.00 97.69 114 ALA A C 1
ATOM 866 O O . ALA A 1 114 ? 14.208 -4.643 -8.505 1.00 97.69 114 ALA A O 1
ATOM 867 N N . MET A 1 115 ? 13.386 -5.685 -10.315 1.00 97.62 115 MET A N 1
ATOM 868 C CA . 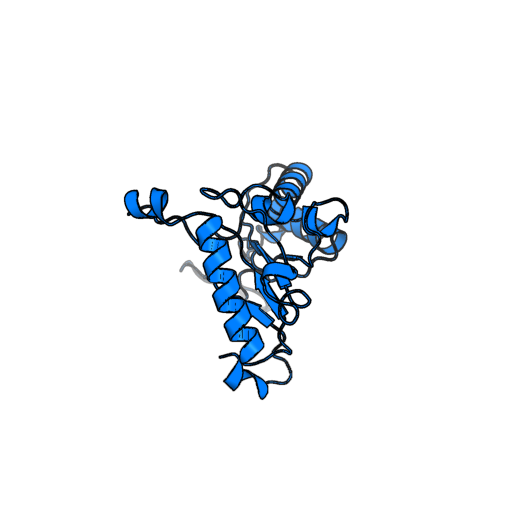MET A 1 115 ? 11.994 -5.313 -10.068 1.00 97.62 115 MET A CA 1
ATOM 869 C C . MET A 1 115 ? 11.433 -6.036 -8.837 1.00 97.62 115 MET A C 1
ATOM 871 O O . MET A 1 115 ? 10.860 -5.406 -7.957 1.00 97.62 115 MET A O 1
ATOM 875 N N . GLU A 1 116 ? 11.636 -7.350 -8.747 1.00 97.56 116 GLU A N 1
ATOM 876 C CA . GLU A 1 116 ? 11.144 -8.187 -7.649 1.00 97.56 116 GLU A CA 1
ATOM 877 C C . GLU A 1 116 ? 11.757 -7.781 -6.311 1.00 97.56 116 GLU A C 1
ATOM 879 O O . GLU A 1 116 ? 11.031 -7.637 -5.332 1.00 97.56 116 GLU A O 1
ATOM 884 N N . ALA A 1 117 ? 13.068 -7.523 -6.271 1.00 96.94 117 ALA A N 1
ATOM 885 C CA . ALA A 1 117 ? 13.738 -7.044 -5.066 1.00 96.94 117 ALA A CA 1
ATOM 886 C C . ALA A 1 117 ? 13.180 -5.691 -4.598 1.00 96.94 117 ALA A C 1
ATOM 888 O O . ALA A 1 117 ? 13.002 -5.476 -3.398 1.00 96.94 117 ALA A O 1
ATOM 889 N N . ARG A 1 118 ? 12.867 -4.790 -5.541 1.00 96.50 118 ARG A N 1
ATOM 890 C CA . ARG A 1 118 ? 12.249 -3.497 -5.230 1.00 96.50 118 ARG A CA 1
ATOM 891 C C . ARG A 1 118 ? 10.826 -3.655 -4.710 1.00 96.50 118 ARG A C 1
ATOM 893 O O . ARG A 1 118 ? 10.540 -3.135 -3.642 1.00 96.50 118 ARG A O 1
ATOM 900 N N . LEU A 1 119 ? 9.972 -4.420 -5.388 1.00 97.19 119 LEU A N 1
ATOM 901 C CA . LEU A 1 119 ? 8.594 -4.665 -4.941 1.00 97.19 119 LEU A CA 1
ATOM 902 C C . LEU A 1 119 ? 8.542 -5.353 -3.572 1.00 97.19 119 LEU A C 1
ATOM 904 O O . LEU A 1 119 ? 7.738 -4.974 -2.719 1.00 97.19 119 LEU A O 1
ATOM 908 N N . TYR A 1 120 ? 9.437 -6.314 -3.336 1.00 97.00 120 TYR A N 1
ATOM 909 C CA . TYR A 1 120 ? 9.601 -6.962 -2.039 1.00 97.00 120 TYR A CA 1
ATOM 910 C C . TYR A 1 120 ? 9.908 -5.941 -0.940 1.00 97.00 120 TYR A C 1
ATOM 912 O O . TYR A 1 120 ? 9.164 -5.858 0.035 1.00 97.00 120 TYR A O 1
ATOM 920 N N . ALA A 1 121 ? 10.931 -5.103 -1.137 1.00 95.50 121 ALA A N 1
ATOM 921 C CA . ALA A 1 121 ? 11.308 -4.057 -0.185 1.00 95.50 121 ALA A CA 1
ATOM 922 C C . ALA A 1 121 ? 10.244 -2.954 -0.023 1.00 95.50 121 ALA A C 1
ATOM 924 O O . ALA A 1 121 ? 10.143 -2.363 1.051 1.00 95.50 121 ALA A O 1
ATOM 925 N N . SER A 1 122 ? 9.466 -2.678 -1.073 1.00 96.50 122 SER A N 1
ATOM 926 C CA . SER A 1 122 ? 8.389 -1.685 -1.072 1.00 96.50 122 SER A CA 1
ATOM 927 C C . SER A 1 122 ? 7.153 -2.134 -0.301 1.00 96.50 122 SER A C 1
ATOM 929 O O . SER A 1 122 ? 6.435 -1.271 0.193 1.00 96.50 122 SER A O 1
ATOM 931 N N . GLY A 1 123 ? 6.896 -3.439 -0.168 1.00 96.75 123 GLY A N 1
ATOM 932 C CA . GLY A 1 123 ? 5.752 -3.921 0.611 1.00 96.75 123 GLY A CA 1
ATOM 933 C C . GLY A 1 123 ? 5.386 -5.393 0.442 1.00 96.75 123 GLY A C 1
ATOM 934 O O . GLY A 1 123 ? 4.739 -5.942 1.328 1.00 96.75 123 GLY A O 1
ATOM 935 N N . PHE A 1 124 ? 5.823 -6.071 -0.628 1.00 97.38 124 PHE A N 1
ATOM 936 C CA . PHE A 1 124 ? 5.450 -7.477 -0.872 1.00 97.38 124 PHE A CA 1
ATOM 937 C C . PHE A 1 124 ? 5.971 -8.462 0.184 1.00 97.38 124 PHE A C 1
ATOM 939 O O . PHE A 1 124 ? 5.454 -9.572 0.277 1.00 97.38 124 PHE A O 1
ATOM 946 N N . GLN A 1 125 ? 6.914 -8.039 1.030 1.00 96.44 125 GLN A N 1
ATOM 947 C CA . GLN A 1 125 ? 7.248 -8.713 2.290 1.00 96.44 125 GLN A CA 1
ATOM 948 C C . GLN A 1 125 ? 6.010 -9.069 3.134 1.00 96.44 125 GLN A C 1
ATOM 950 O O . GLN A 1 125 ? 5.990 -10.093 3.803 1.00 96.44 125 GLN A O 1
ATOM 955 N N . ALA A 1 126 ? 4.931 -8.282 3.063 1.00 96.94 126 ALA A N 1
ATOM 956 C CA . ALA A 1 126 ? 3.695 -8.544 3.802 1.00 96.94 126 ALA A CA 1
ATOM 957 C C . ALA A 1 126 ? 3.051 -9.905 3.482 1.00 96.94 126 ALA A C 1
ATOM 959 O O . ALA A 1 126 ? 2.220 -10.374 4.256 1.00 96.94 126 ALA A O 1
ATOM 960 N N . LEU A 1 127 ? 3.414 -10.522 2.351 1.00 96.38 127 LEU A N 1
ATOM 961 C CA . LEU A 1 127 ? 2.857 -11.786 1.872 1.00 96.38 127 LEU A CA 1
ATOM 962 C C . LEU A 1 127 ? 3.737 -13.005 2.188 1.00 96.38 127 LEU A C 1
ATOM 964 O O . LEU A 1 127 ? 3.301 -14.132 1.968 1.00 96.38 127 LEU A O 1
ATOM 968 N N . ASP A 1 128 ? 4.962 -12.810 2.686 1.00 90.81 128 ASP A N 1
ATOM 969 C CA . ASP A 1 128 ? 5.923 -13.906 2.883 1.00 90.81 128 ASP A CA 1
ATOM 970 C C . ASP A 1 128 ? 5.776 -14.647 4.229 1.00 90.81 128 ASP A C 1
ATOM 972 O O . ASP A 1 128 ? 6.375 -15.705 4.420 1.00 90.81 128 ASP A O 1
ATOM 976 N N . GLY A 1 129 ? 4.969 -14.112 5.156 1.00 89.00 129 GLY A N 1
ATOM 977 C CA . GLY A 1 129 ? 4.728 -14.671 6.494 1.00 89.00 129 GLY A CA 1
ATOM 978 C C . GLY A 1 129 ? 5.878 -14.499 7.500 1.00 89.00 129 GLY A C 1
ATOM 979 O O . GLY A 1 129 ? 5.791 -14.991 8.624 1.00 89.00 129 GLY A O 1
ATOM 980 N N . THR A 1 130 ? 6.952 -13.815 7.115 1.00 88.94 130 THR A N 1
ATOM 981 C CA . THR A 1 130 ? 8.153 -13.529 7.918 1.00 88.94 130 THR A CA 1
ATOM 982 C C . THR A 1 130 ? 8.307 -12.045 8.255 1.00 88.94 130 THR A C 1
ATOM 984 O O . THR A 1 130 ? 9.040 -11.696 9.184 1.00 88.94 130 THR A O 1
ATOM 987 N N . ALA A 1 131 ? 7.609 -11.164 7.534 1.00 93.56 131 ALA A N 1
ATOM 988 C CA . ALA A 1 131 ? 7.529 -9.747 7.859 1.00 93.56 131 ALA A CA 1
ATOM 989 C C . ALA A 1 131 ? 6.903 -9.498 9.240 1.00 93.56 131 ALA A C 1
ATOM 991 O O . ALA A 1 131 ? 6.080 -10.272 9.733 1.00 93.56 131 ALA A O 1
ATOM 992 N N . ARG A 1 132 ? 7.257 -8.361 9.857 1.00 94.44 132 ARG A N 1
ATOM 993 C CA . ARG A 1 132 ? 6.704 -7.960 11.160 1.00 94.44 132 ARG A CA 1
ATOM 994 C C . ARG A 1 132 ? 5.184 -7.821 11.104 1.00 94.44 132 ARG A C 1
ATOM 996 O O . ARG A 1 132 ? 4.508 -8.190 12.061 1.00 94.44 132 ARG A O 1
ATOM 1003 N N . THR A 1 133 ? 4.678 -7.303 9.992 1.00 95.00 133 THR A N 1
ATOM 1004 C CA . THR A 1 133 ? 3.249 -7.203 9.716 1.00 95.00 133 THR A CA 1
ATOM 1005 C C . THR A 1 133 ? 2.932 -8.046 8.492 1.00 95.00 133 THR A C 1
ATOM 1007 O O . THR A 1 133 ? 3.435 -7.775 7.403 1.00 95.00 133 THR A O 1
ATOM 1010 N N . THR A 1 134 ? 2.075 -9.048 8.674 1.00 95.31 134 THR A N 1
ATOM 1011 C CA . THR A 1 134 ? 1.520 -9.861 7.587 1.00 95.31 134 THR A CA 1
ATOM 1012 C C . THR A 1 134 ? 0.071 -9.437 7.371 1.00 95.31 134 THR A C 1
ATOM 1014 O O . THR A 1 134 ? -0.761 -9.601 8.262 1.00 95.31 134 THR A O 1
ATOM 1017 N N . LEU A 1 135 ? -0.220 -8.860 6.208 1.00 96.00 135 LEU A N 1
ATOM 1018 C CA . LEU A 1 135 ? -1.556 -8.424 5.794 1.00 96.00 135 LEU A CA 1
ATOM 1019 C C . LEU A 1 135 ? -1.750 -8.763 4.311 1.00 96.00 135 LEU A C 1
ATOM 1021 O O . LEU A 1 135 ? -0.765 -8.777 3.567 1.00 96.00 135 LEU A O 1
ATOM 1025 N N . PRO A 1 136 ? -2.995 -8.995 3.851 1.00 96.88 136 PRO A N 1
ATOM 1026 C CA . PRO A 1 136 ? -3.276 -9.073 2.424 1.00 96.88 136 PRO A CA 1
ATOM 1027 C C . PRO A 1 136 ? -2.754 -7.823 1.711 1.00 96.88 136 PRO A C 1
ATOM 1029 O O . PRO A 1 136 ? -2.900 -6.715 2.224 1.00 96.88 136 PRO A O 1
ATOM 1032 N N . LEU A 1 137 ? -2.172 -7.998 0.527 1.00 97.56 137 LEU A N 1
ATOM 1033 C CA . LEU A 1 137 ? -1.645 -6.912 -0.296 1.00 97.56 137 LEU A CA 1
ATOM 1034 C C . LEU A 1 137 ? -2.166 -7.041 -1.727 1.00 97.56 137 LEU A C 1
ATOM 1036 O O . LEU A 1 137 ? -2.206 -8.136 -2.293 1.00 97.56 137 LEU A O 1
ATOM 1040 N N . MET A 1 138 ? -2.540 -5.909 -2.316 1.00 97.94 138 MET A N 1
ATOM 1041 C CA . MET A 1 138 ? -2.993 -5.797 -3.696 1.00 97.94 138 MET A CA 1
ATOM 1042 C C . MET A 1 138 ? -2.163 -4.756 -4.455 1.00 97.94 138 MET A C 1
ATOM 1044 O O . MET A 1 138 ? -1.888 -3.677 -3.940 1.00 97.94 138 MET A O 1
ATOM 1048 N N . MET A 1 139 ? -1.796 -5.064 -5.700 1.00 98.00 139 MET A N 1
ATOM 1049 C CA . MET A 1 139 ? -1.195 -4.094 -6.621 1.00 98.00 139 MET A CA 1
ATOM 1050 C C . MET A 1 139 ? -2.303 -3.249 -7.257 1.00 98.00 139 MET A C 1
ATOM 1052 O O . MET A 1 139 ? -2.848 -3.616 -8.298 1.00 98.00 139 MET A O 1
ATOM 1056 N N . THR A 1 140 ? -2.702 -2.159 -6.621 1.00 97.88 140 THR A N 1
ATOM 1057 C CA . THR A 1 140 ? -3.839 -1.333 -7.063 1.00 97.88 140 THR A CA 1
ATOM 1058 C C . THR A 1 140 ? -3.516 -0.422 -8.234 1.00 97.88 140 THR A C 1
ATOM 1060 O O . THR A 1 140 ? -4.440 0.059 -8.885 1.00 97.88 140 THR A O 1
ATOM 1063 N N . GLU A 1 141 ? -2.237 -0.221 -8.551 1.00 97.75 141 GLU A N 1
ATOM 1064 C CA . GLU A 1 141 ? -1.866 0.535 -9.737 1.00 97.75 141 GLU A CA 1
ATOM 1065 C C . GLU A 1 141 ? -0.530 0.088 -10.322 1.00 97.75 141 GLU A C 1
ATOM 1067 O O . GLU A 1 141 ? 0.516 0.077 -9.675 1.00 97.75 141 GLU A O 1
ATOM 1072 N N . PHE A 1 142 ? -0.561 -0.251 -11.602 1.00 96.56 142 PHE A N 1
ATOM 1073 C CA . PHE A 1 142 ? 0.623 -0.371 -12.436 1.00 96.56 142 PHE A CA 1
ATOM 1074 C C . PHE A 1 142 ? 0.230 -0.098 -13.878 1.00 96.56 142 PHE A C 1
ATOM 1076 O O . PHE A 1 142 ? -0.907 -0.358 -14.275 1.00 96.56 142 PHE A O 1
ATOM 1083 N N . GLY A 1 143 ? 1.164 0.375 -14.692 1.00 93.38 143 GLY A N 1
ATOM 1084 C CA . GLY A 1 143 ? 0.847 0.682 -16.077 1.00 93.38 143 GLY A CA 1
ATOM 1085 C C . GLY A 1 143 ? 2.067 0.774 -16.969 1.00 93.38 143 GLY A C 1
ATOM 1086 O O . GLY A 1 143 ? 3.192 0.995 -16.535 1.00 93.38 143 GLY A O 1
ATOM 1087 N N . PHE A 1 144 ? 1.819 0.594 -18.255 1.00 91.31 144 PHE A N 1
ATOM 1088 C CA . PHE A 1 144 ? 2.782 0.763 -19.333 1.00 91.31 144 PHE A CA 1
ATOM 1089 C C . PHE A 1 144 ? 2.019 1.206 -20.582 1.00 91.31 144 PHE A C 1
ATOM 1091 O O . PHE A 1 144 ? 0.786 1.147 -20.630 1.00 91.31 144 PHE A O 1
ATOM 1098 N N . ALA A 1 145 ? 2.742 1.667 -21.602 1.00 88.06 145 ALA A N 1
ATOM 1099 C CA . ALA A 1 145 ? 2.124 2.057 -22.861 1.00 88.06 145 ALA A CA 1
ATOM 1100 C C . ALA A 1 145 ? 1.327 0.882 -23.456 1.00 88.06 145 ALA A C 1
ATOM 1102 O O . ALA A 1 145 ? 1.874 -0.189 -23.711 1.00 88.06 145 ALA A O 1
ATOM 1103 N N . GLN A 1 146 ? 0.028 1.080 -23.687 1.00 84.31 146 GLN A N 1
ATOM 1104 C CA . GLN A 1 146 ? -0.832 0.091 -24.344 1.00 84.31 146 GLN A CA 1
ATOM 1105 C C . GLN A 1 146 ? -0.694 0.209 -25.865 1.00 84.31 146 GLN A C 1
ATOM 1107 O O . GLN A 1 146 ? -1.616 0.620 -26.571 1.00 84.31 146 GLN A O 1
ATOM 1112 N N . ASP A 1 147 ? 0.511 -0.080 -26.343 1.00 83.19 147 ASP A N 1
ATOM 1113 C CA . ASP A 1 147 ? 0.882 -0.167 -27.751 1.00 83.19 147 ASP A CA 1
ATOM 1114 C C . ASP A 1 147 ? 1.547 -1.525 -28.045 1.00 83.19 147 ASP A C 1
ATOM 1116 O O . ASP A 1 147 ? 1.640 -2.397 -27.177 1.00 83.19 147 ASP A O 1
ATOM 1120 N N . GLU A 1 148 ? 2.014 -1.727 -29.278 1.00 80.12 148 GLU A N 1
ATOM 1121 C CA . GLU A 1 148 ? 2.639 -2.988 -29.703 1.00 80.12 148 GLU A CA 1
ATOM 1122 C C . GLU A 1 148 ? 3.952 -3.317 -28.965 1.00 80.12 148 GLU A C 1
ATOM 1124 O O . GLU A 1 148 ? 4.446 -4.442 -29.058 1.00 80.12 148 GLU A O 1
ATOM 1129 N N . ARG A 1 149 ? 4.548 -2.356 -28.247 1.00 83.81 149 ARG A N 1
ATOM 1130 C CA . ARG A 1 149 ? 5.871 -2.490 -27.622 1.00 83.81 149 ARG A CA 1
ATOM 1131 C C . ARG A 1 149 ? 5.794 -2.632 -26.110 1.00 83.81 149 ARG A C 1
ATOM 1133 O O . ARG A 1 149 ? 6.572 -3.405 -25.557 1.00 83.81 149 ARG A O 1
ATOM 1140 N N . GLY A 1 150 ? 4.872 -1.937 -25.444 1.00 83.38 150 GLY A N 1
ATOM 1141 C CA . GLY A 1 150 ? 4.833 -1.858 -23.981 1.00 83.38 150 GLY A CA 1
ATOM 1142 C C . GLY A 1 150 ? 4.677 -3.211 -23.281 1.00 83.38 150 GLY A C 1
ATOM 1143 O O . GLY A 1 150 ? 5.371 -3.474 -22.302 1.00 83.38 150 GLY A O 1
ATOM 1144 N N . TRP A 1 151 ? 3.862 -4.126 -23.821 1.00 84.88 151 TRP A N 1
ATOM 1145 C CA . TRP A 1 151 ? 3.733 -5.489 -23.271 1.00 84.88 151 TRP A CA 1
ATOM 1146 C C . TRP A 1 151 ? 5.034 -6.304 -23.364 1.00 84.88 151 TRP A C 1
ATOM 1148 O O . TRP A 1 151 ? 5.293 -7.202 -22.563 1.00 84.88 151 TRP A O 1
ATOM 1158 N N . GLY A 1 152 ? 5.867 -5.990 -24.357 1.00 88.50 152 GLY A N 1
ATOM 1159 C CA . GLY A 1 152 ? 7.161 -6.615 -24.588 1.00 88.50 152 GLY A CA 1
ATOM 1160 C C . GLY A 1 152 ? 8.297 -6.011 -23.766 1.00 88.50 152 GLY A C 1
ATOM 1161 O O . GLY A 1 152 ? 9.442 -6.420 -23.960 1.00 88.50 152 GLY A O 1
ATOM 1162 N N . ASP A 1 153 ? 8.041 -5.062 -22.870 1.00 92.62 153 ASP A N 1
ATOM 1163 C CA . ASP A 1 153 ? 9.089 -4.509 -22.018 1.00 92.62 153 ASP A CA 1
ATOM 1164 C C . ASP A 1 153 ? 9.424 -5.443 -20.837 1.00 92.62 153 ASP A C 1
ATOM 1166 O O . ASP A 1 153 ? 8.652 -6.331 -20.458 1.00 92.62 153 ASP A O 1
ATOM 1170 N N . VAL A 1 154 ? 10.617 -5.283 -20.260 1.00 95.38 154 VAL A N 1
ATOM 1171 C CA . VAL A 1 154 ? 11.067 -5.990 -19.055 1.00 95.38 154 VAL A CA 1
ATOM 1172 C C . VAL A 1 154 ? 10.046 -5.800 -17.938 1.00 95.38 154 VAL A C 1
ATOM 1174 O O . VAL A 1 154 ? 9.569 -6.792 -17.398 1.00 95.38 154 VAL A O 1
ATOM 1177 N N . TYR A 1 155 ? 9.639 -4.562 -17.663 1.00 95.81 155 TYR A N 1
ATOM 1178 C CA . TYR A 1 155 ? 8.673 -4.233 -16.616 1.00 95.81 155 TYR A CA 1
ATOM 1179 C C . TYR A 1 155 ? 7.366 -5.037 -16.721 1.00 95.81 155 TYR A C 1
ATOM 1181 O O . TYR A 1 155 ? 7.031 -5.804 -15.813 1.00 95.81 155 TYR A O 1
ATOM 1189 N N . ALA A 1 156 ? 6.671 -4.937 -17.860 1.00 94.88 156 ALA A N 1
ATOM 1190 C CA . ALA A 1 156 ? 5.376 -5.582 -18.073 1.00 94.88 156 ALA A CA 1
ATOM 1191 C C . ALA A 1 156 ? 5.468 -7.112 -17.961 1.00 94.88 156 ALA A C 1
ATOM 1193 O O . ALA A 1 156 ? 4.689 -7.743 -17.241 1.00 94.88 156 ALA A O 1
ATOM 1194 N N . ARG A 1 157 ? 6.469 -7.728 -18.607 1.00 95.25 157 ARG A N 1
ATOM 1195 C CA . ARG A 1 157 ? 6.657 -9.188 -18.560 1.00 95.25 157 ARG A CA 1
ATOM 1196 C C . ARG A 1 157 ? 7.037 -9.693 -17.176 1.00 95.25 157 ARG A C 1
ATOM 1198 O O . ARG A 1 157 ? 6.636 -10.795 -16.802 1.00 95.25 157 ARG A O 1
ATOM 1205 N N . CYS A 1 158 ? 7.855 -8.944 -16.443 1.00 97.31 158 CYS A N 1
ATOM 1206 C CA . CYS A 1 158 ? 8.257 -9.337 -15.103 1.00 97.31 158 CYS A CA 1
ATOM 1207 C C . CYS A 1 158 ? 7.070 -9.225 -14.138 1.00 97.31 158 CYS A C 1
ATOM 1209 O O . CYS A 1 158 ? 6.836 -10.168 -13.383 1.00 97.31 158 CYS A O 1
ATOM 1211 N N . LEU A 1 159 ? 6.267 -8.154 -14.205 1.00 96.81 159 LEU A N 1
ATOM 1212 C CA . LEU A 1 159 ? 5.055 -8.011 -13.386 1.00 96.81 159 LEU A CA 1
ATOM 1213 C C . LEU A 1 159 ? 4.044 -9.123 -13.656 1.00 96.81 159 LEU A C 1
ATOM 1215 O O . LEU A 1 159 ? 3.563 -9.749 -12.711 1.00 96.81 159 LEU A O 1
ATOM 1219 N N . ALA A 1 160 ? 3.804 -9.441 -14.933 1.00 95.62 160 ALA A N 1
ATOM 1220 C CA . ALA A 1 160 ? 2.906 -10.522 -15.339 1.00 95.62 160 ALA A CA 1
ATOM 1221 C C . ALA A 1 160 ? 3.313 -11.895 -14.768 1.00 95.62 160 ALA A C 1
ATOM 1223 O O . ALA A 1 160 ? 2.467 -12.770 -14.606 1.00 95.62 160 ALA A O 1
ATOM 1224 N N . LYS A 1 161 ? 4.597 -12.093 -14.434 1.00 97.00 161 LYS A N 1
ATOM 1225 C CA . LYS A 1 161 ? 5.102 -13.302 -13.759 1.00 97.00 161 LYS A CA 1
ATOM 1226 C C . LYS A 1 161 ? 5.159 -13.172 -12.240 1.00 97.00 161 LYS A C 1
ATOM 1228 O O . LYS A 1 161 ? 5.099 -14.180 -11.541 1.00 97.00 161 LYS A O 1
ATOM 1233 N N . TYR A 1 162 ? 5.385 -11.972 -11.717 1.00 97.56 162 TYR A N 1
ATOM 1234 C CA . TYR A 1 162 ? 5.565 -11.752 -10.287 1.00 97.56 162 TYR A CA 1
ATOM 1235 C C . TYR A 1 162 ? 4.235 -11.780 -9.540 1.00 97.56 162 TYR A C 1
ATOM 1237 O O . TYR A 1 162 ? 4.105 -12.565 -8.606 1.00 97.56 162 TYR A O 1
ATOM 1245 N N . LEU A 1 163 ? 3.235 -11.015 -9.985 1.00 97.50 163 LEU A N 1
ATOM 1246 C CA . LEU A 1 163 ? 1.963 -10.882 -9.264 1.00 97.50 163 LEU A CA 1
ATOM 1247 C C . LEU A 1 163 ? 1.250 -12.233 -9.051 1.00 97.50 163 LEU A C 1
ATOM 1249 O O . LEU A 1 163 ? 0.882 -12.516 -7.910 1.00 97.50 163 LEU A O 1
ATOM 1253 N N . PRO A 1 164 ? 1.152 -13.134 -10.058 1.00 97.31 164 PRO A N 1
ATOM 1254 C CA . PRO A 1 164 ? 0.569 -14.457 -9.836 1.00 97.31 164 PRO A CA 1
A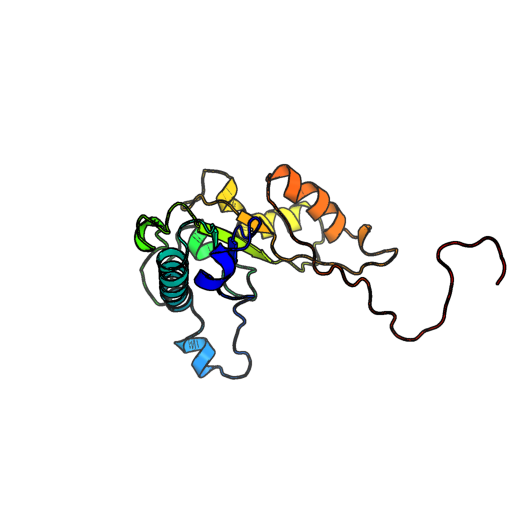TOM 1255 C C . PRO A 1 164 ? 1.387 -15.333 -8.881 1.00 97.31 164 PRO A C 1
ATOM 1257 O O . PRO A 1 164 ? 0.803 -16.065 -8.094 1.00 97.31 164 PRO A O 1
ATOM 1260 N N . ARG A 1 165 ? 2.728 -15.250 -8.895 1.00 97.44 165 ARG A N 1
ATOM 1261 C CA . ARG A 1 165 ? 3.575 -16.012 -7.953 1.00 97.44 165 ARG A CA 1
ATOM 1262 C C . ARG A 1 165 ? 3.375 -15.586 -6.503 1.00 97.44 165 ARG A C 1
ATOM 1264 O O . ARG A 1 165 ? 3.551 -16.409 -5.615 1.00 97.44 165 ARG A O 1
ATOM 1271 N N . GLN A 1 166 ? 3.038 -14.319 -6.278 1.00 96.88 166 GLN A N 1
ATOM 1272 C CA . GLN A 1 166 ? 2.742 -13.789 -4.948 1.00 96.88 166 GLN A CA 1
ATOM 1273 C C . GLN A 1 166 ? 1.276 -14.001 -4.543 1.00 96.88 166 GLN A C 1
ATOM 1275 O O . GLN A 1 166 ? 0.898 -13.628 -3.440 1.00 96.88 166 GLN A O 1
ATOM 1280 N N . ASN A 1 167 ? 0.438 -14.571 -5.423 1.00 95.94 167 ASN A N 1
ATOM 1281 C CA . ASN A 1 167 ? -1.019 -14.621 -5.263 1.00 95.94 167 ASN A CA 1
ATOM 1282 C C . ASN A 1 167 ? -1.642 -13.238 -4.983 1.00 95.94 167 ASN A C 1
ATOM 1284 O O . ASN A 1 167 ? -2.648 -13.130 -4.283 1.00 95.94 167 ASN A O 1
ATOM 1288 N N . ALA A 1 168 ? -1.044 -12.175 -5.525 1.00 96.19 168 ALA A N 1
ATOM 1289 C CA . ALA A 1 168 ? -1.509 -10.813 -5.310 1.00 96.19 168 ALA A CA 1
ATOM 1290 C C . ALA A 1 168 ? -2.578 -10.436 -6.342 1.00 96.19 168 ALA A C 1
ATOM 1292 O O . ALA A 1 168 ? -2.398 -10.622 -7.551 1.00 96.19 168 ALA A O 1
ATOM 1293 N N . GLY A 1 169 ? -3.683 -9.859 -5.864 1.00 96.38 169 GLY A N 1
ATOM 1294 C CA . GLY A 1 169 ? -4.646 -9.184 -6.730 1.00 96.38 169 GLY A CA 1
ATOM 1295 C C . GLY A 1 169 ? -4.012 -7.962 -7.397 1.00 96.38 169 GLY A C 1
ATOM 1296 O O . GLY A 1 169 ? -3.018 -7.421 -6.902 1.00 96.38 169 GLY A O 1
ATOM 1297 N N . TRP A 1 170 ? -4.588 -7.507 -8.510 1.00 96.88 170 TRP A N 1
ATOM 1298 C CA . TRP A 1 170 ? -4.044 -6.365 -9.236 1.00 96.88 170 TRP A CA 1
ATOM 1299 C C . TRP A 1 170 ? -5.096 -5.550 -9.994 1.00 96.88 170 TRP A C 1
ATOM 1301 O O . TRP A 1 170 ? -6.151 -6.069 -10.357 1.00 96.88 170 TRP A O 1
ATOM 1311 N N . MET A 1 171 ? -4.792 -4.277 -10.249 1.00 95.62 171 MET A N 1
ATOM 1312 C CA . MET A 1 171 ? -5.549 -3.375 -11.119 1.00 95.62 171 MET A CA 1
ATOM 1313 C C . MET A 1 171 ? -4.579 -2.643 -12.053 1.00 95.62 171 MET A C 1
ATOM 1315 O O . MET A 1 171 ? -3.583 -2.076 -11.610 1.00 95.62 171 MET A O 1
ATOM 1319 N N . ILE A 1 172 ? -4.851 -2.688 -13.360 1.00 93.19 172 ILE A N 1
ATOM 1320 C CA . ILE A 1 172 ? -4.009 -2.039 -14.371 1.00 93.19 172 ILE A CA 1
ATOM 1321 C C . ILE A 1 172 ? -4.493 -0.613 -14.643 1.00 93.19 172 ILE A C 1
ATOM 1323 O O . ILE A 1 172 ? -5.665 -0.382 -14.956 1.00 93.19 172 ILE A O 1
ATOM 1327 N N . TRP A 1 173 ? -3.566 0.334 -14.594 1.00 92.19 173 TRP A N 1
ATOM 1328 C CA . TRP A 1 173 ? -3.747 1.678 -15.108 1.00 92.19 173 TRP A CA 1
ATOM 1329 C C . TRP A 1 173 ? -3.361 1.710 -16.597 1.00 92.19 173 TRP A C 1
ATOM 1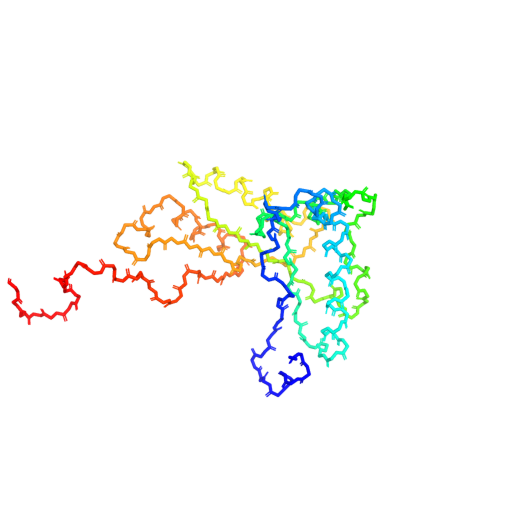331 O O . TRP A 1 173 ? -2.215 1.487 -16.980 1.00 92.19 173 TRP A O 1
ATOM 1341 N N . VAL A 1 174 ? -4.284 1.951 -17.519 1.00 87.12 174 VAL A N 1
ATOM 1342 C CA . VAL A 1 174 ? -5.710 2.236 -17.319 1.00 87.12 174 VAL A CA 1
ATOM 1343 C C . VAL A 1 174 ? -6.526 1.594 -18.432 1.00 87.12 174 VAL A C 1
ATOM 1345 O O . VAL A 1 174 ? -6.032 1.382 -19.535 1.00 87.12 174 VAL A O 1
ATOM 1348 N N . LEU A 1 175 ? -7.799 1.303 -18.174 1.00 80.31 175 LEU A N 1
ATOM 1349 C CA . LEU A 1 175 ? -8.701 0.685 -19.154 1.00 80.31 175 LEU A CA 1
ATOM 1350 C C . LEU A 1 175 ? -8.994 1.554 -20.396 1.00 80.31 175 LEU A C 1
ATOM 1352 O O . LEU A 1 175 ? -9.643 1.075 -21.320 1.00 80.31 175 LEU A O 1
ATOM 1356 N N . VAL A 1 176 ? -8.542 2.816 -20.446 1.00 77.12 176 VAL A N 1
ATOM 1357 C CA . VAL A 1 176 ? -8.860 3.744 -21.550 1.00 77.12 176 VAL A CA 1
ATOM 1358 C C . VAL A 1 176 ? -7.938 3.635 -22.775 1.00 77.12 176 VAL A C 1
ATOM 1360 O O . VAL A 1 176 ? -8.156 4.356 -23.746 1.00 77.12 176 VAL A O 1
ATOM 1363 N N . GLY A 1 177 ? -6.944 2.741 -22.782 1.00 67.75 177 GLY A N 1
ATOM 1364 C CA . GLY A 1 177 ? -6.021 2.602 -23.916 1.00 67.75 177 GLY A CA 1
ATOM 1365 C C . GLY A 1 177 ? -4.944 3.690 -23.980 1.00 67.75 177 GLY A C 1
ATOM 1366 O O . GLY A 1 177 ? -4.837 4.559 -23.113 1.00 67.75 177 GLY A O 1
ATOM 1367 N N . SER A 1 178 ? -4.121 3.652 -25.030 1.00 64.44 178 SER A N 1
ATOM 1368 C CA . SER A 1 178 ? -3.207 4.747 -25.360 1.00 64.44 178 SER A CA 1
ATOM 1369 C C . SER A 1 178 ? -3.992 5.907 -25.988 1.00 64.44 178 SER A C 1
ATOM 1371 O O . SER A 1 178 ? -4.754 5.720 -26.939 1.00 64.44 178 SER A O 1
ATOM 1373 N N . TYR A 1 179 ? -3.823 7.131 -25.468 1.00 54.50 179 TYR A N 1
ATOM 1374 C CA . TYR A 1 179 ? -4.359 8.322 -26.132 1.00 54.50 179 TYR A CA 1
ATOM 1375 C C . TYR A 1 179 ? -3.745 8.403 -27.533 1.00 54.50 179 TYR A C 1
ATOM 1377 O O . TYR A 1 179 ? -2.534 8.577 -27.677 1.00 54.50 179 TYR A O 1
ATOM 1385 N N . MET A 1 180 ? -4.582 8.298 -28.566 1.00 42.97 180 MET A N 1
ATOM 1386 C CA . MET A 1 180 ? -4.187 8.555 -29.949 1.00 42.97 180 MET A CA 1
ATOM 1387 C C . MET A 1 180 ? -3.765 10.023 -30.063 1.00 42.97 180 MET A C 1
ATOM 1389 O O . MET A 1 180 ? -4.585 10.907 -30.312 1.00 42.97 180 MET A O 1
ATOM 1393 N N . SER A 1 181 ? -2.479 10.309 -29.879 1.00 42.72 181 SER A N 1
ATOM 1394 C CA . SER A 1 181 ? -1.894 11.625 -30.114 1.00 42.72 181 SER A CA 1
ATOM 1395 C C . SER A 1 181 ? -1.787 11.875 -31.620 1.00 42.72 181 SER A C 1
ATOM 1397 O O . SER A 1 181 ? -0.728 11.791 -32.22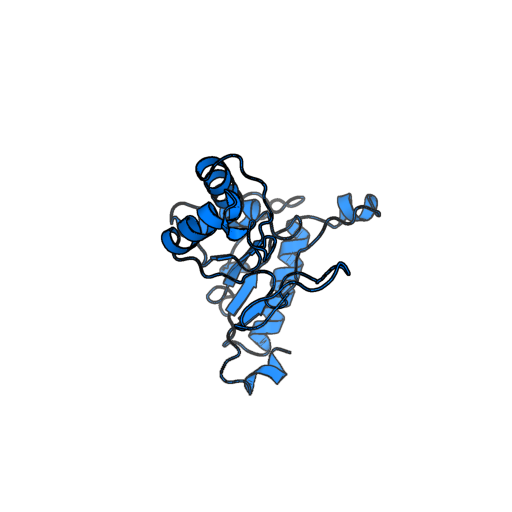5 1.00 42.72 181 SER A O 1
ATOM 1399 N N . GLY A 1 182 ? -2.926 12.161 -32.255 1.00 43.34 182 GLY A N 1
ATOM 1400 C CA . GLY A 1 182 ? -3.020 13.032 -33.429 1.00 43.34 182 GLY A CA 1
ATOM 1401 C C . GLY A 1 182 ? -2.073 12.787 -34.612 1.00 43.34 182 GLY A C 1
ATOM 1402 O O . GLY A 1 182 ? -1.788 13.734 -35.341 1.00 43.34 182 GLY A O 1
ATOM 1403 N N . ARG A 1 183 ? -1.603 11.563 -34.873 1.00 37.97 183 ARG A N 1
ATOM 1404 C CA . ARG A 1 183 ? -0.974 11.211 -36.156 1.00 37.97 183 ARG A CA 1
ATOM 1405 C C . ARG A 1 183 ? -1.626 9.966 -36.741 1.00 37.97 183 ARG A C 1
ATOM 1407 O O . ARG A 1 183 ? -1.164 8.857 -36.545 1.00 37.97 183 ARG A O 1
ATOM 1414 N N . ARG A 1 184 ? -2.715 10.245 -37.469 1.00 38.34 184 ARG A N 1
ATOM 1415 C CA . ARG A 1 184 ? -3.272 9.528 -38.630 1.00 38.34 184 ARG A CA 1
ATOM 1416 C C . ARG A 1 184 ? -3.312 7.993 -38.542 1.00 38.34 184 ARG A C 1
ATOM 1418 O O . ARG A 1 184 ? -2.292 7.338 -38.671 1.00 38.34 184 ARG A O 1
ATOM 1425 N N . CYS A 1 185 ? -4.540 7.467 -38.472 1.00 44.84 185 CYS A N 1
ATOM 1426 C CA . CYS A 1 185 ? -4.998 6.221 -39.106 1.00 44.84 185 CYS A CA 1
ATOM 1427 C C . CYS A 1 185 ? -3.905 5.303 -39.695 1.00 44.84 185 CYS A C 1
ATOM 1429 O O . CYS A 1 185 ? -3.348 5.635 -40.742 1.00 44.84 185 CYS A O 1
ATOM 1431 N N . ARG A 1 186 ? -3.736 4.102 -39.120 1.00 38.34 186 ARG A N 1
ATOM 1432 C CA . ARG A 1 186 ? -3.536 2.846 -39.871 1.00 38.34 186 ARG A CA 1
ATOM 1433 C C . ARG A 1 186 ? -3.891 1.618 -39.009 1.00 38.34 186 ARG A C 1
ATOM 1435 O O . ARG A 1 186 ? -3.076 1.082 -38.278 1.00 38.34 186 ARG A O 1
ATOM 1442 N N . THR A 1 187 ? -5.174 1.266 -39.118 1.00 35.94 187 THR A N 1
ATOM 1443 C CA . THR A 1 187 ? -5.750 -0.087 -39.252 1.00 35.94 187 THR A CA 1
ATOM 1444 C C . THR A 1 187 ? -5.491 -1.154 -38.175 1.00 35.94 187 THR A C 1
ATOM 1446 O O . THR A 1 187 ? -4.502 -1.875 -38.220 1.00 35.94 187 THR A O 1
ATOM 1449 N N . MET A 1 188 ? -6.514 -1.412 -37.347 1.00 35.06 188 MET A N 1
ATOM 1450 C CA . MET A 1 188 ? -6.799 -2.750 -36.811 1.00 35.06 188 MET A CA 1
ATOM 1451 C C . MET A 1 188 ? -8.072 -3.280 -37.503 1.00 35.06 188 MET A C 1
ATOM 1453 O O . MET A 1 188 ? -9.143 -2.699 -37.374 1.00 35.06 188 MET A O 1
ATOM 1457 N N . MET A 1 189 ? -7.910 -4.356 -38.284 1.00 40.50 189 MET A N 1
ATOM 1458 C CA . MET A 1 189 ? -8.942 -5.218 -38.897 1.00 40.50 189 MET A CA 1
ATOM 1459 C C . MET A 1 189 ? -9.963 -4.603 -39.882 1.00 40.50 189 MET A C 1
ATOM 1461 O O . MET A 1 189 ? -11.114 -4.340 -39.548 1.00 40.50 189 MET A O 1
ATOM 1465 N N . ARG A 1 190 ? -9.599 -4.585 -41.172 1.00 33.59 190 ARG A N 1
ATOM 1466 C CA . ARG A 1 190 ? -10.468 -5.060 -42.269 1.00 33.59 190 ARG A CA 1
ATOM 1467 C C . ARG A 1 190 ? -9.624 -5.356 -43.509 1.00 33.59 190 ARG A C 1
ATOM 1469 O O . ARG A 1 190 ? -8.753 -4.570 -43.867 1.00 33.59 190 ARG A O 1
ATOM 1476 N N . ALA A 1 191 ? -9.898 -6.482 -44.167 1.00 42.66 191 ALA A N 1
ATOM 1477 C CA . ALA A 1 191 ? -9.537 -6.667 -45.566 1.00 42.66 191 ALA A CA 1
ATOM 1478 C C . ALA A 1 191 ? -10.151 -5.505 -46.362 1.00 42.66 191 ALA A C 1
ATOM 1480 O O . ALA A 1 191 ? -11.369 -5.323 -46.348 1.00 42.66 191 ALA A O 1
ATOM 1481 N N . GLY A 1 192 ? -9.302 -4.689 -46.980 1.00 34.56 192 GLY A N 1
ATOM 1482 C CA . GLY A 1 192 ? -9.720 -3.493 -47.704 1.00 34.56 192 GLY A CA 1
ATOM 1483 C C . GLY A 1 192 ? -8.814 -2.301 -47.429 1.00 34.56 192 GLY A C 1
ATOM 1484 O O . GLY A 1 192 ? -9.125 -1.483 -46.575 1.00 34.56 192 GLY A O 1
ATOM 1485 N N . GLY A 1 193 ? -7.723 -2.225 -48.194 1.00 32.16 193 GLY A N 1
ATOM 1486 C CA . GLY A 1 193 ? -7.126 -0.983 -48.691 1.00 32.16 193 GLY A CA 1
ATOM 1487 C C . GLY A 1 193 ? -6.580 0.046 -47.694 1.00 32.16 193 GLY A C 1
ATOM 1488 O O . GLY A 1 193 ? -7.320 0.818 -47.088 1.00 32.16 193 GLY A O 1
ATOM 1489 N N . CYS A 1 194 ? -5.254 0.171 -47.699 1.00 36.84 194 CYS A N 1
ATOM 1490 C CA . CYS A 1 194 ? -4.571 1.442 -47.949 1.00 36.84 194 CYS A CA 1
ATOM 1491 C C . CYS A 1 194 ? -3.543 1.212 -49.055 1.00 36.84 194 CYS A C 1
ATOM 1493 O O . CYS A 1 194 ? -2.889 0.147 -49.003 1.00 36.84 194 CYS A O 1
#

Secondary structure (DSSP, 8-state):
-TTGGGG-TT--EEES-S-B---TT-HHHHHHHSSHHHHHHHHHHHHHHHHHH-TT-EEEEE-BTTTTB-HHHHHT---TTS-PPP-GGGG-HHHHTTEEEEEEE----SSHHHHHHHHHHHTGGGGSS-SSS---EEEEEE----STTGGGSHHHHHHHHHHHHTT-EEEES-TT-----S-----SS-SS--

Foldseek 3Di:
DLQVCPPPPPQAADEDDQAAAQPVPCVVCNVPPQWQVNLVVVLLVSLLVNCVRHLRHAYERADHHRSQAPQQQFQQQARPPHRDGDDLCSSPPSHSVRYEYEHEDDDQDPALVRVLVSSCNRHLSLQPVPTPHNHHYAHAEDEFAQDPCGCVHRVNVSCVVRCVVSVHHYDYPDPPHHPPPDDDDDDDDDDDDD

pLDDT: mean 90.08, std 15.87, range [32.16, 98.25]

Organism: NCBI:txid260671

Sequence (194 aa):
MAEHGKSWPNLMSMSLQNELRQPLLNLTFFDTSYNWERRYQFTQLGAAAVVAANPALLIFLSGIDSDTKLDAVVQGRPLTPGTALFDAAGFGAAAADRLVLELHTYDAPASCSAMEARLYASGFQALDGTARTTLPLMMTEFGFAQDERGWGDVYARCLAKYLPRQNAGWMIWVLVGSYMSGRRCRTMMRAGGC

Radius of gyration: 19.55 Å; chains: 1; bounding box: 44×40×67 Å